Protein AF-0000000078812000 (afdb_homodimer)

Radius of gyration: 37.98 Å; Cα contacts (8 Å, |Δi|>4): 584; chains: 2; bounding box: 72×113×164 Å

pLDDT: mean 80.3, std 28.1, range [18.78, 98.31]

Foldseek 3Di:
DAQEKEKDWDFPDNVDPPGDIDIDIDGDPVPDDDDDLLNVLVVVVVVDVDHSVNSVVVVVVVVVVCVVCQVVQHKDADPLFWIKGKDWDFDDDPDPVPDDPVRTDDIDIDTDGDPNQDADDVVVDPDDDPRHHHHDYDDPPVDPPPPVPVPPVPDPPDDDPDDDDDDDPPPDDD/DAQEKEKDWDFPDNVDPPGDIDIDIDGDPVPDDDDDLLNVLVVVVVVDVDHSVNSVVVVVVVVVVCVVCQVVQHKDADPLFWIKGKDWDFDDDPDPVPDDPVRGDDIDIDTDGDPNQDADDVVVDPDDDPRHHHHDYDDPPPDPPPPVPCPVPPPDDDDDDPDDDDDDDDDDDD

Organism: NCBI:txid997873

Nearest PDB structures (foldseek):
  5lvt-assembly2_B  TM=7.411E-01  e=4.939E-05  Lactococcus lactis subsp. lactis Il1403
  1huu-assembly1_A-2  TM=8.510E-01  e=2.256E-04  Geobacillus stearothermophilus
  4yf0-assembly1_B  TM=7.614E-01  e=3.742E-04  Escherichia coli
  4qju-assembly1_B  TM=7.290E-01  e=2.905E-04  Staphylococcus aureus subsp. aureus Mu50
  1hue-assembly1_B  TM=6.769E-01  e=5.012E-03  Geobacillus stearothermophilus

Solvent-accessible surface area (backbone atoms only — not comparable to full-atom values): 20609 Å² total; per-residue (Å²): 119,62,24,46,22,30,79,44,76,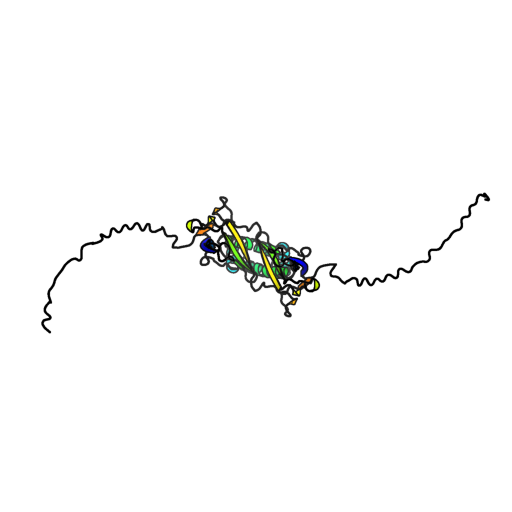42,46,75,40,81,88,41,91,84,37,59,69,22,28,32,55,43,73,39,69,94,74,50,50,77,40,38,54,67,58,52,17,49,55,45,26,75,75,48,91,50,49,39,66,57,40,46,52,43,51,53,53,47,50,53,51,50,50,54,40,41,38,45,51,20,29,41,38,40,90,65,46,25,34,38,36,66,47,67,42,42,52,72,24,84,48,68,86,70,52,46,75,74,33,44,73,42,45,40,72,45,66,47,65,28,78,76,49,56,40,38,49,36,84,79,50,91,71,89,52,92,42,42,25,46,69,38,83,56,67,82,75,77,52,75,74,72,78,71,64,73,72,71,70,78,78,77,82,72,81,81,82,69,88,85,73,86,69,93,68,70,86,88,79,134,118,61,26,48,22,30,76,46,75,44,45,73,39,81,90,41,90,83,38,59,70,22,28,32,55,44,73,40,69,96,75,51,51,77,38,39,55,67,60,51,19,48,54,45,29,75,74,48,92,52,48,38,67,56,40,47,54,44,52,54,52,46,50,53,52,51,52,54,40,41,40,45,49,21,30,42,38,40,90,63,44,25,35,38,35,70,46,67,42,42,52,71,24,84,46,69,88,71,53,46,74,74,33,43,74,43,44,40,71,43,66,46,65,28,78,75,49,56,39,39,49,37,83,78,49,93,70,90,52,92,42,42,27,46,69,39,85,58,69,86,75,68,67,73,67,73,78,70,65,72,74,71,78,76,76,83,76,77,87,73,87,73,82,78,90,78,90,83,82,94,78,92,73,136

Sequence (348 aa):
MDVLVERYQRRKYVNQEDAPMLYYIRQKAGNVRVMDVDTMAAAIESKSSLTAGDVKHTIEAFVEQLRLSLTQGDKVKIDGLGTFHITLTSDGTEVKKDCTVRSIRRVNVRFVADKALKLINSSHTSTQSDNNVVFALGGKGDGSDPDEGGSGSGSGGSGEEKPGGGGVTPDPSVMDVLVERYQRRKYVNQEDAPMLYYIRQKAGNVRVMDVDTMAAAIESKSSLTAGDVKHTIEAFVEQLRLSLTQGDKVKIDGLGTFHITLTSDGTEVKKDCTVRSIRRVNVRFVADKALKLINSSHTSTQSDNNVVFALGGKGDGSDPDEGGSGSGSGGSGEEKPGGGGVTPDPSV

Structure (mmCIF, N/CA/C/O backbone):
data_AF-0000000078812000-model_v1
#
loop_
_entity.id
_entity.type
_entity.pdbx_description
1 polymer 'Viral histone-like protein'
#
loop_
_atom_site.group_PDB
_atom_site.id
_atom_site.type_symbol
_atom_site.label_atom_id
_atom_site.label_alt_id
_atom_site.label_comp_id
_atom_site.label_asym_id
_atom_site.label_entity_id
_atom_site.label_seq_id
_atom_site.pdbx_PDB_ins_code
_atom_site.Cartn_x
_atom_site.Cartn_y
_atom_site.Cart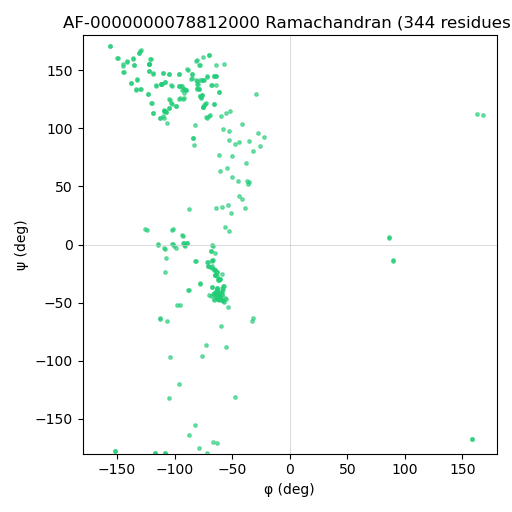n_z
_atom_site.occupancy
_atom_site.B_iso_or_equiv
_atom_site.auth_seq_id
_atom_site.auth_comp_id
_atom_site.auth_asym_id
_atom_site.auth_atom_id
_atom_site.pdbx_PDB_model_num
ATOM 1 N N . MET A 1 1 ? -19 -12.398 9.398 1 78.25 1 MET A N 1
ATOM 2 C CA . MET A 1 1 ? -18.516 -11.914 10.688 1 78.25 1 MET A CA 1
ATOM 3 C C . MET A 1 1 ? -18.297 -10.406 10.648 1 78.25 1 MET A C 1
ATOM 5 O O . MET A 1 1 ? -17.906 -9.859 9.617 1 78.25 1 MET A O 1
ATOM 9 N N . ASP A 1 2 ? -18.703 -9.719 11.781 1 92.81 2 ASP A N 1
ATOM 10 C CA . ASP A 1 2 ? -18.578 -8.273 11.844 1 92.81 2 ASP A CA 1
ATOM 11 C C . ASP A 1 2 ? -17.141 -7.867 12.227 1 92.81 2 ASP A C 1
ATOM 13 O O . ASP A 1 2 ? -16.469 -8.586 12.961 1 92.81 2 ASP A O 1
ATOM 17 N N . VAL A 1 3 ? -16.688 -6.855 11.633 1 96.19 3 VAL A N 1
ATOM 18 C CA . VAL A 1 3 ? -15.43 -6.262 12.062 1 96.19 3 VAL A CA 1
ATOM 19 C C . VAL A 1 3 ? -15.641 -5.484 13.359 1 96.19 3 VAL A C 1
ATOM 21 O O . VAL A 1 3 ? -16.422 -4.523 13.398 1 96.19 3 VAL A O 1
ATOM 24 N N . LEU A 1 4 ? -14.977 -5.898 14.391 1 95.69 4 LEU A N 1
ATOM 25 C CA . LEU A 1 4 ? -15.148 -5.266 15.688 1 95.69 4 LEU A CA 1
ATOM 26 C C . LEU A 1 4 ? -14.367 -3.957 15.766 1 95.69 4 LEU A C 1
ATOM 28 O O . LEU A 1 4 ? -13.195 -3.91 15.398 1 95.69 4 LEU A O 1
ATOM 32 N N . VAL A 1 5 ? -15.055 -2.938 16.281 1 96.56 5 VAL A N 1
ATOM 33 C CA . VAL A 1 5 ? -14.422 -1.627 16.422 1 96.56 5 VAL A CA 1
ATOM 34 C C . VAL A 1 5 ? -14.648 -1.089 17.828 1 96.56 5 VAL A C 1
ATOM 36 O O . VAL A 1 5 ? -15.438 -1.641 18.594 1 96.56 5 VAL A O 1
ATOM 39 N N . GLU A 1 6 ? -13.883 -0.094 18.172 1 95.44 6 GLU A N 1
ATOM 40 C CA . GLU A 1 6 ? -13.992 0.532 19.484 1 95.44 6 GLU A CA 1
ATOM 41 C C . GLU A 1 6 ? -13.82 2.045 19.391 1 95.44 6 GLU A C 1
ATOM 43 O O . GLU A 1 6 ? -13.273 2.555 18.406 1 95.44 6 GLU A O 1
ATOM 48 N N . ARG A 1 7 ? -14.375 2.68 20.453 1 95.88 7 ARG A N 1
ATOM 49 C CA . ARG A 1 7 ? -14.227 4.129 20.531 1 95.88 7 ARG A CA 1
ATOM 50 C C . ARG A 1 7 ? -12.914 4.512 21.203 1 95.88 7 ARG A C 1
ATOM 52 O O . ARG A 1 7 ? -12.438 3.799 22.094 1 95.88 7 ARG A O 1
ATOM 59 N N . TYR A 1 8 ? -12.328 5.539 20.719 1 94.06 8 TYR A N 1
ATOM 60 C CA . TYR A 1 8 ? -11.172 6.121 21.391 1 94.06 8 TYR A CA 1
ATOM 61 C C . TYR A 1 8 ? -11.164 7.641 21.25 1 94.06 8 TYR A C 1
ATOM 63 O O . TYR A 1 8 ? -11.859 8.195 20.391 1 94.06 8 TYR A O 1
ATOM 71 N N . GLN A 1 9 ? -10.516 8.258 22.234 1 94.31 9 GLN A N 1
ATOM 72 C CA . GLN A 1 9 ? -10.484 9.711 22.234 1 94.31 9 GLN A CA 1
ATOM 73 C C . GLN A 1 9 ? -9.133 10.234 21.734 1 94.31 9 GLN A C 1
ATOM 75 O O . GLN A 1 9 ? -8.086 9.672 22.062 1 94.31 9 GLN A O 1
ATOM 80 N N . ARG A 1 10 ? -9.203 11.273 20.859 1 93.94 10 ARG A N 1
ATOM 81 C CA . ARG A 1 10 ? -7.996 11.984 20.453 1 93.94 10 ARG A CA 1
ATOM 82 C C . ARG A 1 10 ? -8.305 13.445 20.141 1 93.94 10 ARG A C 1
ATOM 84 O O . ARG A 1 10 ? -9.469 13.828 20.016 1 93.94 10 ARG A O 1
ATOM 91 N N . ARG A 1 11 ? -7.258 14.234 20.156 1 94.19 11 ARG A N 1
ATOM 92 C CA . ARG A 1 11 ? -7.438 15.641 19.828 1 94.19 11 ARG A CA 1
ATOM 93 C C . ARG A 1 11 ? -7.852 15.805 18.359 1 94.19 11 ARG A C 1
ATOM 95 O O . ARG A 1 11 ? -7.363 15.078 17.484 1 94.19 11 ARG A O 1
ATOM 102 N N . LYS A 1 12 ? -8.656 16.75 18.141 1 92 12 LYS A N 1
ATOM 103 C CA . LYS A 1 12 ? -9.078 17.047 16.781 1 92 12 LYS A CA 1
ATOM 104 C C . LYS A 1 12 ? -7.883 17.344 15.883 1 92 12 LYS A C 1
ATOM 106 O O . LYS A 1 12 ? -7.797 16.844 14.758 1 92 12 LYS A O 1
ATOM 111 N N . TYR A 1 13 ? -7.055 18.234 16.406 1 87.12 13 TYR A N 1
ATOM 112 C CA . TYR A 1 13 ? -5.773 18.531 15.781 1 87.12 13 TYR A CA 1
ATOM 113 C C . TYR A 1 13 ? -4.613 18.062 16.641 1 87.12 13 TYR A C 1
ATOM 115 O O . TYR A 1 13 ? -4.32 18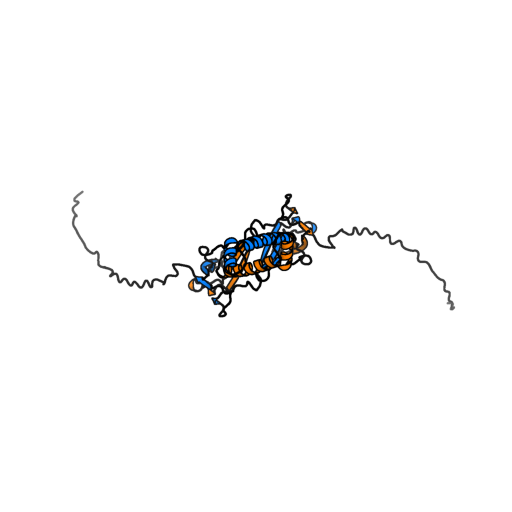.656 17.688 1 87.12 13 TYR A O 1
ATOM 123 N N . VAL A 1 14 ? -3.992 17.031 16.141 1 84.5 14 VAL A N 1
ATOM 124 C CA . VAL A 1 14 ? -3.016 16.312 16.953 1 84.5 14 VAL A CA 1
ATOM 125 C C . VAL A 1 14 ? -1.854 17.234 17.312 1 84.5 14 VAL A C 1
ATOM 127 O O . VAL A 1 14 ? -1.296 17.141 18.406 1 84.5 14 VAL A O 1
ATOM 130 N N . ASN A 1 15 ? -1.61 18.141 16.453 1 84.75 15 ASN A N 1
ATOM 131 C CA . ASN A 1 15 ? -0.457 19.016 16.672 1 84.75 15 ASN A CA 1
ATOM 132 C C . ASN A 1 15 ? -0.841 20.266 17.453 1 84.75 15 ASN A C 1
ATOM 134 O O . ASN A 1 15 ? -0.001 21.141 17.688 1 84.75 15 ASN A O 1
ATOM 138 N N . GLN A 1 16 ? -2.102 20.516 17.859 1 85.12 16 GLN A N 1
ATOM 139 C CA . GLN A 1 16 ? -2.586 21.656 18.641 1 85.12 16 GLN A CA 1
ATOM 140 C C . GLN A 1 16 ? -2.986 21.219 20.047 1 85.12 16 GLN A C 1
ATOM 142 O O . GLN A 1 16 ? -4.02 20.578 20.234 1 85.12 16 GLN A O 1
ATOM 147 N N . GLU A 1 17 ? -2.221 21.625 21.062 1 88 17 GLU A N 1
ATOM 148 C CA . GLU A 1 17 ? -2.418 21.172 22.438 1 88 17 GLU A CA 1
ATOM 149 C C . GLU A 1 17 ? -3.766 21.641 22.984 1 88 17 GLU A C 1
ATOM 151 O O . GLU A 1 17 ? -4.348 20.984 23.859 1 88 17 GLU A O 1
ATOM 156 N N . ASP A 1 18 ? -4.254 22.703 22.469 1 91.19 18 ASP A N 1
ATOM 157 C CA . ASP A 1 18 ? -5.496 23.266 22.984 1 91.19 18 ASP A CA 1
ATOM 158 C C . ASP A 1 18 ? -6.703 22.75 22.203 1 91.19 18 ASP A C 1
ATOM 160 O O . ASP A 1 18 ? -7.844 23.125 22.484 1 91.19 18 ASP A O 1
ATOM 164 N N . ALA A 1 19 ? -6.461 21.828 21.375 1 90.38 19 ALA A N 1
ATOM 165 C CA . ALA A 1 19 ? -7.559 21.297 20.578 1 90.38 19 ALA A CA 1
ATOM 166 C C . ALA A 1 19 ? -8.453 20.391 21.422 1 90.38 19 ALA A C 1
ATOM 168 O O . ALA A 1 19 ? -7.98 19.719 22.344 1 90.38 19 ALA A O 1
ATOM 169 N N . PRO A 1 20 ? -9.727 20.516 21.141 1 93 20 PRO A N 1
ATOM 170 C CA . PRO A 1 20 ? -10.656 19.688 21.906 1 93 20 PRO A CA 1
ATOM 171 C C . PRO A 1 20 ? -10.453 18.188 21.641 1 93 20 PRO A C 1
ATOM 173 O O . PRO A 1 20 ? -10.047 17.797 20.547 1 93 20 PRO A O 1
ATOM 176 N N . MET A 1 21 ? -10.664 17.359 22.75 1 95 21 MET A N 1
ATOM 177 C CA . MET A 1 21 ? -10.672 15.906 22.594 1 95 21 MET A CA 1
ATOM 178 C C . MET A 1 21 ? -11.992 15.422 22.016 1 95 21 MET A C 1
ATOM 180 O O . MET A 1 21 ? -13.062 15.828 22.469 1 95 21 MET A O 1
ATOM 184 N N . LEU A 1 22 ? -11.898 14.625 20.922 1 96.56 22 LEU A N 1
ATOM 185 C CA . LEU A 1 22 ? -13.086 14.062 20.281 1 96.56 22 LEU A CA 1
ATOM 186 C C . LEU A 1 22 ? -13.039 12.539 20.281 1 96.56 22 LEU A C 1
ATOM 188 O O . LEU A 1 22 ? -11.977 11.953 20.516 1 96.56 22 LEU A O 1
ATOM 192 N N . TYR A 1 23 ? -14.281 11.969 20.109 1 96.06 23 TYR A N 1
ATOM 193 C CA . TYR A 1 23 ? -14.383 10.516 20.016 1 96.06 23 TYR A CA 1
ATOM 194 C C . TYR A 1 23 ? -14.273 10.047 18.578 1 96.06 23 TYR A C 1
ATOM 196 O O . TYR A 1 23 ? -14.914 10.617 17.688 1 96.06 23 TYR A O 1
ATOM 204 N N . TYR A 1 24 ? -13.453 9.039 18.344 1 96.44 24 TYR A N 1
ATOM 205 C CA . TYR A 1 24 ? -13.25 8.406 17.047 1 96.44 24 TYR A CA 1
ATOM 206 C C . TYR A 1 24 ? -13.383 6.891 17.156 1 96.44 24 TYR A C 1
ATOM 208 O O . TYR A 1 24 ? -13.547 6.348 18.25 1 96.44 24 TYR A O 1
ATOM 216 N N . ILE A 1 25 ? -13.469 6.336 15.938 1 96.06 25 ILE A N 1
ATOM 217 C CA . ILE A 1 25 ? -13.594 4.883 15.898 1 96.06 25 ILE A CA 1
ATOM 218 C C . ILE A 1 25 ? -12.328 4.27 15.305 1 96.06 25 ILE A C 1
ATOM 220 O O . ILE A 1 25 ? -11.789 4.777 14.32 1 96.06 25 ILE A O 1
ATOM 224 N N . ARG A 1 26 ? -11.859 3.201 15.883 1 95.12 26 ARG A N 1
ATOM 225 C CA . ARG A 1 26 ? -10.781 2.396 15.32 1 95.12 26 ARG A CA 1
ATOM 226 C C . ARG A 1 26 ? -11.094 0.908 15.422 1 95.12 26 ARG A C 1
ATOM 228 O O . ARG A 1 26 ? -11.984 0.509 16.172 1 95.12 26 ARG A O 1
ATOM 235 N N . GLN A 1 27 ? -10.398 0.137 14.602 1 95.31 27 GLN A N 1
ATOM 236 C CA . GLN A 1 27 ? -10.578 -1.309 14.703 1 95.31 27 GLN A CA 1
ATOM 237 C C . GLN A 1 27 ? -10.008 -1.841 16.016 1 95.31 27 GLN A C 1
ATOM 239 O O . GLN A 1 27 ? -8.93 -1.431 16.453 1 95.31 27 GLN A O 1
ATOM 244 N N . LYS A 1 28 ? -10.727 -2.707 16.609 1 92.88 28 LYS A N 1
ATOM 245 C CA . LYS A 1 28 ? -10.242 -3.318 17.844 1 92.88 28 LYS A CA 1
ATOM 246 C C . LYS A 1 28 ? -9.117 -4.312 17.547 1 92.88 28 LYS A C 1
ATOM 248 O O . LYS A 1 28 ? -9.305 -5.273 16.812 1 92.88 28 LYS A O 1
ATOM 253 N N . ALA A 1 29 ? -7.949 -4.133 18.109 1 84.5 29 ALA A N 1
ATOM 254 C CA . ALA A 1 29 ? -6.734 -4.883 17.797 1 84.5 29 ALA A CA 1
ATOM 255 C C . ALA A 1 29 ? -6.867 -6.344 18.219 1 84.5 29 ALA A C 1
ATOM 257 O O . ALA A 1 29 ? -6.465 -7.246 17.484 1 84.5 29 ALA A O 1
ATOM 258 N N . GLY A 1 30 ? -7.398 -6.664 19.328 1 82.56 30 GLY A N 1
ATOM 259 C CA . GLY A 1 30 ? -7.434 -8.016 19.875 1 82.56 30 GLY A CA 1
ATOM 260 C C . GLY A 1 30 ? -8.297 -8.961 19.062 1 82.56 30 GLY A C 1
ATOM 261 O O . GLY A 1 30 ? -8.281 -10.172 19.281 1 82.56 30 GLY A O 1
ATOM 262 N N . ASN A 1 31 ? -8.953 -8.484 17.969 1 81.31 31 ASN A N 1
ATOM 263 C CA . ASN A 1 31 ? -9.883 -9.32 17.219 1 81.31 31 ASN A CA 1
ATOM 264 C C . ASN A 1 31 ? -9.5 -9.398 15.742 1 81.31 31 ASN A C 1
ATOM 266 O O . ASN A 1 31 ? -10.273 -9.891 14.922 1 81.31 31 ASN A O 1
ATOM 270 N N . VAL A 1 32 ? -8.32 -8.953 15.453 1 90.94 32 VAL A N 1
ATOM 271 C CA . VAL A 1 32 ? -7.871 -8.961 14.062 1 90.94 32 VAL A CA 1
ATOM 272 C C . VAL A 1 32 ? -6.992 -10.18 13.812 1 90.94 32 VAL A C 1
ATOM 274 O O . VAL A 1 32 ? -5.977 -10.375 14.484 1 90.94 32 VAL A O 1
ATOM 277 N N . ARG A 1 33 ? -7.418 -11.062 12.891 1 93 33 ARG A N 1
ATOM 278 C CA . ARG A 1 33 ? -6.609 -12.219 12.5 1 93 33 ARG A CA 1
ATOM 279 C C . ARG A 1 33 ? -5.609 -11.844 11.414 1 93 33 ARG A C 1
ATOM 281 O O . ARG A 1 33 ? -5.871 -10.961 10.602 1 93 33 ARG A O 1
ATOM 288 N N . VAL A 1 34 ? -4.496 -12.5 11.508 1 95.25 34 VAL A N 1
ATOM 289 C CA . VAL A 1 34 ? -3.479 -12.32 10.477 1 95.25 34 VAL A CA 1
ATOM 290 C C . VAL A 1 34 ? -3.408 -13.57 9.602 1 95.25 34 VAL A C 1
ATOM 292 O O . VAL A 1 34 ? -3.027 -14.648 10.07 1 95.25 34 VAL A O 1
ATOM 295 N N . MET A 1 35 ? -3.779 -13.414 8.375 1 96.5 35 MET A N 1
ATOM 296 C CA . MET A 1 35 ? -3.734 -14.516 7.414 1 96.5 35 MET A CA 1
ATOM 297 C C . MET A 1 35 ? -2.406 -14.523 6.664 1 96.5 35 MET A C 1
ATOM 299 O O . MET A 1 35 ? -1.899 -13.469 6.273 1 96.5 35 MET A O 1
ATOM 303 N N . ASP A 1 36 ? -1.84 -15.758 6.586 1 97.5 36 ASP A N 1
ATOM 304 C CA . ASP A 1 36 ? -0.608 -15.891 5.812 1 97.5 36 ASP A CA 1
ATOM 305 C C . ASP A 1 36 ? -0.857 -16.641 4.508 1 97.5 36 ASP A C 1
ATOM 307 O O . ASP A 1 36 ? -1.991 -17.031 4.211 1 97.5 36 ASP A O 1
ATOM 311 N N . VAL A 1 37 ? 0.181 -16.812 3.764 1 96.44 37 VAL A N 1
ATOM 312 C CA . VAL A 1 37 ? 0.06 -17.406 2.434 1 96.44 37 VAL A CA 1
ATOM 313 C C . VAL A 1 37 ? -0.458 -18.828 2.545 1 96.44 37 VAL A C 1
ATOM 315 O O . VAL A 1 37 ? -1.255 -19.281 1.715 1 96.44 37 VAL A O 1
ATOM 318 N N . ASP A 1 38 ? -0.003 -19.516 3.57 1 96.75 38 ASP A N 1
ATOM 319 C CA . ASP A 1 38 ? -0.452 -20.891 3.748 1 96.75 38 ASP A CA 1
ATOM 320 C C . ASP A 1 38 ? -1.961 -20.953 3.973 1 96.75 38 ASP A C 1
ATOM 322 O O . ASP A 1 38 ? -2.65 -21.766 3.365 1 96.75 38 ASP A O 1
ATOM 326 N N . THR A 1 39 ? -2.422 -20.078 4.867 1 96.25 39 THR A N 1
ATOM 327 C CA . THR A 1 39 ? -3.85 -20.016 5.156 1 96.25 39 THR A CA 1
ATOM 328 C C . THR A 1 39 ? -4.637 -19.625 3.91 1 96.25 39 THR A C 1
ATOM 330 O O . THR A 1 39 ? -5.668 -20.219 3.604 1 96.25 39 THR A O 1
ATOM 333 N N . MET A 1 40 ? -4.145 -18.672 3.195 1 96.44 40 MET A N 1
ATOM 334 C CA . MET A 1 40 ? -4.797 -18.203 1.977 1 96.44 40 MET A CA 1
ATOM 335 C C . MET A 1 40 ? -4.816 -19.297 0.913 1 96.44 40 MET A C 1
ATOM 337 O O . MET A 1 40 ? -5.832 -19.5 0.246 1 96.44 40 MET A O 1
ATOM 341 N N . ALA A 1 41 ? -3.662 -19.984 0.842 1 97.31 41 ALA A N 1
ATOM 342 C CA . ALA A 1 41 ? -3.543 -21.047 -0.156 1 97.31 41 ALA A CA 1
ATOM 343 C C . ALA A 1 41 ? -4.531 -22.172 0.121 1 97.31 41 ALA A C 1
ATOM 345 O O . ALA A 1 41 ? -5.141 -22.719 -0.804 1 97.31 41 ALA A O 1
ATOM 346 N N . ALA A 1 42 ? -4.68 -22.516 1.366 1 97 42 ALA A N 1
ATOM 347 C CA . ALA A 1 42 ? -5.637 -23.547 1.753 1 97 42 ALA A CA 1
ATOM 348 C C . ALA A 1 42 ? -7.062 -23.125 1.398 1 97 42 ALA A C 1
ATOM 350 O O . ALA A 1 42 ? -7.848 -23.938 0.906 1 97 42 ALA A O 1
ATOM 351 N N . ALA A 1 43 ? -7.406 -21.875 1.629 1 95.75 43 ALA A N 1
ATOM 352 C CA . ALA A 1 43 ? -8.727 -21.359 1.297 1 95.75 43 ALA A CA 1
ATOM 353 C C . ALA A 1 43 ? -8.969 -21.406 -0.209 1 95.75 43 ALA A C 1
ATOM 355 O O . ALA A 1 43 ? -10.055 -21.781 -0.66 1 95.75 43 ALA A O 1
ATOM 356 N N . ILE A 1 44 ? -7.977 -21.094 -0.975 1 95.25 44 ILE A N 1
ATOM 357 C CA . ILE A 1 44 ? -8.086 -21.078 -2.43 1 95.25 44 ILE A CA 1
ATOM 358 C C . ILE A 1 44 ? -8.266 -22.484 -2.961 1 95.25 44 ILE A C 1
ATOM 360 O O . ILE A 1 44 ? -9.078 -22.734 -3.854 1 95.25 44 ILE A O 1
ATOM 364 N N . GLU A 1 45 ? -7.453 -23.391 -2.404 1 95.44 45 GLU A N 1
ATOM 365 C CA . GLU A 1 45 ? -7.551 -24.781 -2.812 1 95.44 45 GLU A CA 1
ATOM 366 C C . GLU A 1 45 ? -8.961 -25.328 -2.605 1 95.44 45 GLU A C 1
ATOM 368 O O . GLU A 1 45 ? -9.461 -26.094 -3.43 1 95.44 45 GLU A O 1
ATOM 373 N N . SER A 1 46 ? -9.602 -24.891 -1.549 1 94.81 46 SER A N 1
ATOM 374 C CA . SER A 1 46 ? -10.945 -25.359 -1.211 1 94.81 46 SER A CA 1
ATOM 375 C C . SER A 1 46 ? -11.984 -24.812 -2.182 1 94.81 46 SER A C 1
ATOM 377 O O . SER A 1 46 ? -13.078 -25.375 -2.309 1 94.81 46 SER A O 1
ATOM 379 N N . LYS A 1 47 ? -11.633 -23.734 -2.922 1 91.94 47 LYS A N 1
ATOM 380 C CA . LYS A 1 47 ? -12.609 -23.062 -3.77 1 91.94 47 LYS A CA 1
ATOM 381 C C . LYS A 1 47 ? -12.25 -23.203 -5.246 1 91.94 47 LYS A C 1
ATOM 383 O O . LYS A 1 47 ? -12.938 -22.672 -6.113 1 91.94 47 LYS A O 1
ATOM 388 N N . SER A 1 48 ? -11.148 -23.906 -5.527 1 90.75 48 SER A N 1
ATOM 389 C CA . SER A 1 48 ? -10.703 -23.984 -6.914 1 90.75 48 SER A CA 1
ATOM 390 C C . SER A 1 48 ? -9.945 -25.297 -7.172 1 90.75 48 SER A C 1
ATOM 392 O O . SER A 1 48 ? -9.828 -26.141 -6.281 1 90.75 48 SER A O 1
ATOM 394 N N . SER A 1 49 ? -9.453 -25.453 -8.414 1 92.38 49 SER A N 1
ATOM 395 C CA . SER A 1 49 ? -8.695 -26.641 -8.789 1 92.38 49 SER A CA 1
ATOM 396 C C . SER A 1 49 ? -7.207 -26.469 -8.523 1 92.38 49 SER A C 1
ATOM 398 O O . SER A 1 49 ? -6.418 -27.391 -8.703 1 92.38 49 SER A O 1
ATOM 400 N N . LEU A 1 50 ? -6.879 -25.344 -8 1 93.56 50 LEU A N 1
ATOM 401 C CA . LEU A 1 50 ? -5.48 -25.078 -7.699 1 93.56 50 LEU A CA 1
ATOM 402 C C . LEU A 1 50 ? -5.066 -25.734 -6.387 1 93.56 50 LEU A C 1
ATOM 404 O O . LEU A 1 50 ? -5.824 -25.719 -5.414 1 93.56 50 LEU A O 1
ATOM 408 N N . THR A 1 51 ? -3.891 -26.391 -6.383 1 94.88 51 THR A N 1
ATOM 409 C CA . THR A 1 51 ? -3.389 -26.953 -5.133 1 94.88 51 THR A CA 1
ATOM 410 C C . THR A 1 51 ? -2.75 -25.859 -4.273 1 94.88 51 THR A C 1
ATOM 412 O O . THR A 1 51 ? -2.252 -24.859 -4.797 1 94.88 51 THR A O 1
ATOM 415 N N . ALA A 1 52 ? -2.736 -26.078 -2.961 1 96.31 52 ALA A N 1
ATOM 416 C CA . ALA A 1 52 ? -2.102 -25.141 -2.039 1 96.31 52 ALA A CA 1
ATOM 417 C C . ALA A 1 52 ? -0.628 -24.938 -2.381 1 96.31 52 ALA A C 1
ATOM 419 O O . ALA A 1 52 ? -0.103 -23.828 -2.279 1 96.31 52 ALA A O 1
ATOM 420 N N . GLY A 1 53 ? 0.003 -26 -2.779 1 94.88 53 GLY A N 1
ATOM 421 C CA . GLY A 1 53 ? 1.399 -25.938 -3.18 1 94.88 53 GLY A CA 1
ATOM 422 C C . GLY A 1 53 ? 1.631 -25.047 -4.391 1 94.88 53 GLY A C 1
ATOM 423 O O . GLY A 1 53 ? 2.564 -24.234 -4.406 1 94.88 53 GLY A O 1
ATOM 424 N N . ASP A 1 54 ? 0.783 -25.172 -5.383 1 93.38 54 ASP A N 1
ATOM 425 C CA . ASP A 1 54 ? 0.891 -24.359 -6.586 1 93.38 54 ASP A CA 1
ATOM 426 C C . ASP A 1 54 ? 0.676 -22.875 -6.262 1 93.38 54 ASP A C 1
ATOM 428 O O . ASP A 1 54 ? 1.393 -22.016 -6.773 1 93.38 54 ASP A O 1
ATOM 432 N N . VAL A 1 55 ? -0.302 -22.609 -5.414 1 96.25 55 VAL A N 1
ATOM 433 C CA . VAL A 1 55 ? -0.624 -21.234 -5.031 1 96.25 55 VAL A CA 1
ATOM 434 C C . VAL A 1 55 ? 0.571 -20.609 -4.324 1 96.25 55 VAL A C 1
ATOM 436 O O . VAL A 1 55 ? 1.009 -19.516 -4.691 1 96.25 55 VAL A O 1
ATOM 439 N N . LYS A 1 56 ? 1.129 -21.297 -3.412 1 96.19 56 LYS A N 1
ATOM 440 C CA . LYS A 1 56 ? 2.268 -20.781 -2.65 1 96.19 56 LYS A CA 1
ATOM 441 C C . LYS A 1 56 ? 3.459 -20.516 -3.561 1 96.19 56 LYS A C 1
ATOM 443 O O . LYS A 1 56 ? 4.066 -19.438 -3.488 1 96.19 56 LYS A O 1
ATOM 448 N N . HIS A 1 57 ? 3.709 -21.422 -4.395 1 95.31 57 HIS A N 1
ATOM 449 C CA . HIS A 1 57 ? 4.848 -21.297 -5.297 1 95.31 57 HIS A CA 1
ATOM 450 C C . HIS A 1 57 ? 4.652 -20.109 -6.25 1 95.31 57 HIS A C 1
ATOM 452 O O . HIS A 1 57 ? 5.594 -19.359 -6.512 1 95.31 57 HIS A O 1
ATOM 458 N N . THR A 1 58 ? 3.473 -20 -6.766 1 96.56 58 THR A N 1
ATOM 459 C CA . THR A 1 58 ? 3.164 -18.922 -7.691 1 96.56 58 THR A CA 1
ATOM 460 C C . THR A 1 58 ? 3.301 -17.562 -7 1 96.56 58 THR A C 1
ATOM 462 O O . THR A 1 58 ? 3.869 -16.625 -7.566 1 96.56 58 THR A O 1
ATOM 465 N N . ILE A 1 59 ? 2.805 -17.438 -5.785 1 96.25 59 ILE A N 1
ATOM 466 C CA . ILE A 1 59 ? 2.865 -16.188 -5.043 1 96.25 59 ILE A CA 1
ATOM 467 C C . ILE A 1 59 ? 4.32 -15.82 -4.773 1 96.25 59 ILE A C 1
ATOM 469 O O . ILE A 1 59 ? 4.719 -14.664 -4.953 1 96.25 59 ILE A O 1
ATOM 473 N N . GLU A 1 60 ? 5.074 -16.781 -4.414 1 95.19 60 GLU A N 1
ATOM 474 C CA . GLU A 1 60 ? 6.492 -16.531 -4.16 1 95.19 60 GLU A CA 1
ATOM 475 C C . GLU A 1 60 ? 7.199 -16.047 -5.422 1 95.19 60 GLU A C 1
ATOM 477 O O . GLU A 1 60 ? 7.984 -15.102 -5.367 1 95.19 60 GLU A O 1
ATOM 482 N N . ALA A 1 61 ? 6.949 -16.703 -6.543 1 96.38 61 ALA A N 1
ATOM 483 C CA . ALA A 1 61 ? 7.531 -16.281 -7.816 1 96.38 61 ALA A CA 1
ATOM 484 C C . ALA A 1 61 ? 7.086 -14.875 -8.195 1 96.38 61 ALA A C 1
ATOM 486 O O . ALA A 1 61 ? 7.883 -14.078 -8.703 1 96.38 61 ALA A O 1
ATOM 487 N N . PHE A 1 62 ? 5.852 -14.656 -7.961 1 96.62 62 PHE A N 1
ATOM 488 C CA . PHE A 1 62 ? 5.297 -13.344 -8.273 1 96.62 62 PHE A CA 1
ATOM 489 C C . PHE A 1 62 ? 5.973 -12.258 -7.453 1 96.62 62 PHE A C 1
ATOM 491 O O . PHE A 1 62 ? 6.312 -11.195 -7.977 1 96.62 62 PHE A O 1
ATOM 498 N N . VAL A 1 63 ? 6.164 -12.477 -6.137 1 96.12 63 VAL A N 1
ATOM 499 C CA . VAL A 1 63 ? 6.797 -11.516 -5.246 1 96.12 63 VAL A CA 1
ATOM 500 C C . VAL A 1 63 ? 8.211 -11.203 -5.742 1 96.12 63 VAL A C 1
ATOM 502 O O . VAL A 1 63 ? 8.625 -10.039 -5.762 1 96.12 63 VAL A O 1
ATOM 505 N N . GLU A 1 64 ? 8.898 -12.164 -6.184 1 95.56 64 GLU A N 1
ATOM 506 C CA . GLU A 1 64 ? 10.25 -11.969 -6.699 1 95.56 64 GLU A CA 1
ATOM 507 C C . GLU A 1 64 ? 10.242 -11.117 -7.969 1 95.56 64 GLU A C 1
ATOM 509 O O . GLU A 1 64 ? 11.062 -10.203 -8.117 1 95.56 64 GLU A O 1
ATOM 514 N N . GLN A 1 65 ? 9.367 -11.453 -8.859 1 96.5 65 GLN A N 1
ATOM 515 C CA . GLN A 1 65 ? 9.273 -10.695 -10.102 1 96.5 65 GLN A CA 1
ATOM 516 C C . GLN A 1 65 ? 8.844 -9.25 -9.828 1 96.5 65 GLN A C 1
ATOM 518 O O . GLN A 1 65 ? 9.305 -8.328 -10.5 1 96.5 65 GLN A O 1
ATOM 523 N N . LEU A 1 66 ? 7.91 -9.07 -8.898 1 96.94 66 LEU A N 1
ATOM 524 C CA . LEU A 1 66 ? 7.469 -7.738 -8.5 1 96.94 66 LEU A CA 1
ATOM 525 C C . LEU A 1 66 ? 8.641 -6.91 -7.98 1 96.94 66 LEU A C 1
ATOM 527 O O . LEU A 1 66 ? 8.82 -5.758 -8.391 1 96.94 66 LEU A O 1
ATOM 531 N N . ARG A 1 67 ? 9.398 -7.5 -7.125 1 95.69 67 ARG A N 1
ATOM 532 C CA . ARG A 1 67 ? 10.578 -6.832 -6.586 1 95.69 67 ARG A CA 1
ATOM 533 C C . ARG A 1 67 ? 11.508 -6.379 -7.703 1 95.69 67 ARG A C 1
ATOM 535 O O . ARG A 1 67 ? 11.984 -5.238 -7.699 1 95.69 67 ARG A O 1
ATOM 542 N N . LEU A 1 68 ? 11.758 -7.254 -8.648 1 94.88 68 LEU A N 1
ATOM 543 C CA . LEU A 1 68 ? 12.641 -6.945 -9.766 1 94.88 68 LEU A CA 1
ATOM 544 C C . LEU A 1 68 ? 12.109 -5.766 -10.57 1 94.88 68 LEU A C 1
ATOM 546 O O . LEU A 1 68 ? 12.867 -4.859 -10.922 1 94.88 68 LEU A O 1
ATOM 550 N N . SER A 1 69 ? 10.836 -5.82 -10.828 1 96 69 SER A N 1
ATOM 551 C CA . SER A 1 69 ? 10.219 -4.738 -11.594 1 96 69 SER A CA 1
ATOM 552 C C . SER A 1 69 ? 10.344 -3.408 -10.859 1 96 69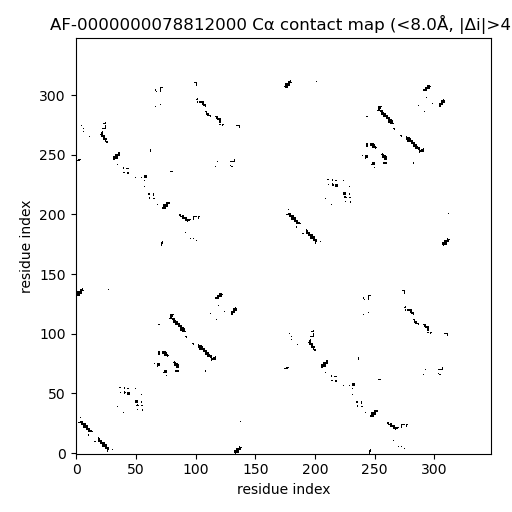 SER A C 1
ATOM 554 O O . SER A 1 69 ? 10.672 -2.387 -11.469 1 96 69 SER A O 1
ATOM 556 N N . LEU A 1 70 ? 10.133 -3.383 -9.57 1 96.5 70 LEU A N 1
ATOM 557 C CA . LEU A 1 70 ? 10.18 -2.166 -8.766 1 96.5 70 LEU A CA 1
ATOM 558 C C . LEU A 1 70 ? 11.602 -1.617 -8.703 1 96.5 70 LEU A C 1
ATOM 560 O O . LEU A 1 70 ? 11.805 -0.4 -8.719 1 96.5 70 LEU A O 1
ATOM 564 N N . THR A 1 71 ? 12.609 -2.504 -8.648 1 95.56 71 THR A N 1
ATOM 565 C CA . THR A 1 71 ? 14 -2.078 -8.594 1 95.56 71 THR A CA 1
ATOM 566 C C . THR A 1 71 ? 14.398 -1.367 -9.883 1 95.56 71 THR A C 1
ATOM 568 O O . THR A 1 71 ? 15.344 -0.571 -9.891 1 95.56 71 THR A O 1
ATOM 571 N N . GLN A 1 72 ? 13.641 -1.661 -10.914 1 94.88 72 GLN A N 1
ATOM 572 C CA . GLN A 1 72 ? 13.906 -1.034 -12.211 1 94.88 72 GLN A CA 1
ATOM 573 C C . GLN A 1 72 ? 13.086 0.241 -12.383 1 94.88 72 GLN A C 1
ATOM 575 O O . GLN A 1 72 ? 13.117 0.868 -13.438 1 94.88 72 GLN A O 1
ATOM 580 N N . GLY A 1 73 ? 12.312 0.586 -11.359 1 95.69 73 GLY A N 1
ATOM 581 C CA . GLY A 1 73 ? 11.539 1.816 -11.398 1 95.69 73 GLY A CA 1
ATOM 582 C C . GLY A 1 73 ? 10.188 1.653 -12.07 1 95.69 73 GLY A C 1
ATOM 583 O O . GLY A 1 73 ? 9.477 2.635 -12.289 1 95.69 73 GLY A O 1
ATOM 584 N N . ASP A 1 74 ? 9.844 0.393 -12.43 1 96.62 74 ASP A N 1
ATOM 585 C CA . ASP A 1 74 ? 8.57 0.128 -13.094 1 96.62 74 ASP A CA 1
ATOM 586 C C . ASP A 1 74 ? 7.43 0.056 -12.078 1 96.62 74 ASP A C 1
ATOM 588 O O . ASP A 1 74 ? 7.668 -0.135 -10.883 1 96.62 74 ASP A O 1
ATOM 592 N N . LYS A 1 75 ? 6.234 0.264 -12.594 1 97.75 75 LYS A N 1
ATOM 593 C CA . LYS A 1 75 ? 5.016 0.023 -11.828 1 97.75 75 LYS A CA 1
ATOM 594 C C . LYS A 1 75 ? 4.441 -1.359 -12.125 1 97.75 75 LYS A C 1
ATOM 596 O O . LYS A 1 75 ? 4.59 -1.87 -13.234 1 97.75 75 LYS A O 1
ATOM 601 N N . VAL A 1 76 ? 3.855 -1.938 -11.125 1 98 76 VAL A N 1
ATOM 602 C CA . VAL A 1 76 ? 3.197 -3.227 -11.305 1 98 76 VAL A CA 1
ATOM 603 C C . VAL A 1 76 ? 1.709 -3.1 -10.984 1 98 76 VAL A C 1
ATOM 605 O O . VAL A 1 76 ? 1.334 -2.854 -9.836 1 98 76 VAL A O 1
ATOM 608 N N . LYS A 1 77 ? 0.953 -3.262 -12.008 1 98.06 77 LYS A N 1
ATOM 609 C CA . LYS A 1 77 ? -0.497 -3.16 -11.867 1 98.06 77 LYS A CA 1
ATOM 610 C C . LYS A 1 77 ? -1.146 -4.539 -11.852 1 98.06 77 LYS A C 1
ATOM 612 O O . LYS A 1 77 ? -0.958 -5.332 -12.773 1 98.06 77 LYS A O 1
ATOM 617 N N . ILE A 1 78 ? -1.825 -4.84 -10.828 1 97.38 78 ILE A N 1
ATOM 618 C CA . ILE A 1 78 ? -2.639 -6.047 -10.711 1 97.38 78 ILE A CA 1
ATOM 619 C C . ILE A 1 78 ? -4.117 -5.676 -10.734 1 97.38 78 ILE A C 1
ATOM 621 O O . ILE A 1 78 ? -4.629 -5.059 -9.797 1 97.38 78 ILE A O 1
ATOM 625 N N . ASP A 1 79 ? -4.781 -6.102 -11.727 1 95.62 79 ASP A N 1
ATOM 626 C CA . ASP A 1 79 ? -6.188 -5.738 -11.883 1 95.62 79 ASP A CA 1
ATOM 627 C C . ASP A 1 79 ? -7.016 -6.258 -10.703 1 95.62 79 ASP A C 1
ATOM 629 O O . ASP A 1 79 ? -6.883 -7.418 -10.312 1 95.62 79 ASP A O 1
ATOM 633 N N . GLY A 1 80 ? -7.805 -5.344 -10.18 1 95.12 80 GLY A N 1
ATOM 634 C CA . GLY A 1 80 ? -8.68 -5.707 -9.078 1 95.12 80 GLY A CA 1
ATOM 635 C C . GLY A 1 80 ? -8.031 -5.523 -7.715 1 95.12 80 GLY A C 1
ATOM 636 O O . GLY A 1 80 ? -8.711 -5.559 -6.688 1 95.12 80 GLY A O 1
ATOM 637 N N . LEU A 1 81 ? -6.793 -5.348 -7.691 1 96.94 81 LEU A N 1
ATOM 638 C CA . LEU A 1 81 ? -6.062 -5.168 -6.441 1 96.94 81 LEU A CA 1
ATOM 639 C C . LEU A 1 81 ? -5.5 -3.752 -6.34 1 96.94 81 LEU A C 1
ATOM 641 O O . LEU A 1 81 ? -5.969 -2.951 -5.527 1 96.94 81 LEU A O 1
ATOM 645 N N . GLY A 1 82 ? -4.613 -3.48 -7.266 1 98 82 GLY A N 1
ATOM 646 C CA . GLY A 1 82 ? -3.998 -2.166 -7.18 1 98 82 GLY A CA 1
ATOM 647 C C . GLY A 1 82 ? -2.662 -2.084 -7.898 1 98 82 GLY A C 1
ATOM 648 O O . GLY A 1 82 ? -2.357 -2.92 -8.75 1 98 82 GLY A O 1
ATOM 649 N N . THR A 1 83 ? -1.975 -1.014 -7.633 1 98.25 83 THR A N 1
ATOM 650 C CA . THR A 1 83 ? -0.709 -0.726 -8.297 1 98.25 83 THR A CA 1
ATOM 651 C C . THR A 1 83 ? 0.413 -0.555 -7.281 1 98.25 83 THR A C 1
ATOM 653 O O . THR A 1 83 ? 0.264 0.182 -6.305 1 98.25 83 THR A O 1
ATOM 656 N N . PHE A 1 84 ? 1.484 -1.266 -7.527 1 98.31 84 PHE A N 1
ATOM 657 C CA . PHE A 1 84 ? 2.723 -1.089 -6.777 1 98.31 84 PHE A CA 1
ATOM 658 C C . PHE A 1 84 ? 3.678 -0.164 -7.523 1 98.31 84 PHE A C 1
ATOM 660 O O . PHE A 1 84 ? 3.812 -0.255 -8.742 1 98.31 84 PHE A O 1
ATOM 667 N N . HIS A 1 85 ? 4.285 0.721 -6.812 1 97.56 85 HIS A N 1
ATOM 668 C CA . HIS A 1 85 ? 5.285 1.608 -7.395 1 97.56 85 HIS A CA 1
ATOM 669 C C . HIS A 1 85 ? 6.246 2.129 -6.328 1 97.56 85 HIS A C 1
ATOM 671 O O . HIS A 1 85 ? 6.055 1.878 -5.137 1 97.56 85 HIS A O 1
ATOM 677 N N . ILE A 1 86 ? 7.328 2.801 -6.75 1 97.06 86 ILE A N 1
ATOM 678 C CA . ILE A 1 86 ? 8.281 3.34 -5.785 1 97.06 86 ILE A CA 1
ATOM 679 C C . ILE A 1 86 ? 8.102 4.852 -5.672 1 97.06 86 ILE A C 1
ATOM 681 O O . ILE A 1 86 ? 7.66 5.504 -6.621 1 97.06 86 ILE A O 1
ATOM 685 N N . THR A 1 87 ? 8.305 5.383 -4.57 1 96.38 87 THR A N 1
ATOM 686 C CA . THR A 1 87 ? 8.414 6.82 -4.34 1 96.38 87 THR A CA 1
ATOM 687 C C . THR A 1 87 ? 9.758 7.16 -3.703 1 96.38 87 THR A C 1
ATOM 689 O O . THR A 1 87 ? 10.391 6.305 -3.078 1 96.38 87 THR A O 1
ATOM 692 N N . LEU A 1 88 ? 10.164 8.398 -3.924 1 96.88 88 LEU A N 1
ATOM 693 C CA . LEU A 1 88 ? 11.469 8.82 -3.441 1 96.88 88 LEU A CA 1
ATOM 694 C C . LEU A 1 88 ? 11.336 9.922 -2.4 1 96.88 88 LEU A C 1
ATOM 696 O O . LEU A 1 88 ? 10.5 10.82 -2.541 1 96.88 88 LEU A O 1
ATOM 700 N N . THR A 1 89 ? 12.102 9.797 -1.392 1 96.44 89 THR A N 1
ATOM 701 C CA . THR A 1 89 ? 12.32 10.898 -0.462 1 96.44 89 THR A CA 1
ATOM 702 C C . THR A 1 89 ? 13.695 11.523 -0.667 1 96.44 89 THR A C 1
ATOM 704 O O . THR A 1 89 ? 14.719 10.852 -0.504 1 96.44 89 THR A O 1
ATOM 707 N N . SER A 1 90 ? 13.703 12.711 -1.021 1 95.94 90 SER A N 1
ATOM 708 C CA . SER A 1 90 ? 14.961 13.398 -1.289 1 95.94 90 SER A CA 1
ATOM 709 C C . SER A 1 90 ? 15.156 14.586 -0.354 1 95.94 90 SER A C 1
ATOM 711 O O . SER A 1 90 ? 14.188 15.242 0.029 1 95.94 90 SER A O 1
ATOM 713 N N . ASP A 1 91 ? 16.391 14.781 -0.062 1 95.44 91 ASP A N 1
ATOM 714 C CA . ASP A 1 91 ? 16.719 15.984 0.698 1 95.44 91 ASP A CA 1
ATOM 715 C C . ASP A 1 91 ? 16.688 17.219 -0.198 1 95.44 91 ASP A C 1
ATOM 717 O O . ASP A 1 91 ? 17.125 17.156 -1.354 1 95.44 91 ASP A O 1
ATOM 721 N N . GLY A 1 92 ? 16.219 18.234 0.359 1 95.25 92 GLY A N 1
ATOM 722 C CA . GLY A 1 92 ? 16.188 19.484 -0.393 1 95.25 92 GLY A CA 1
ATOM 723 C C . GLY A 1 92 ? 17.531 20.203 -0.406 1 95.25 92 GLY A C 1
ATOM 724 O O . GLY A 1 92 ? 18.25 20.203 0.597 1 95.25 92 GLY A O 1
ATOM 725 N N . THR A 1 93 ? 17.844 20.719 -1.597 1 95.69 93 THR A N 1
ATOM 726 C CA . THR A 1 93 ? 19.062 21.484 -1.727 1 95.69 93 THR A CA 1
ATOM 727 C C . THR A 1 93 ? 18.766 22.891 -2.236 1 95.69 93 THR A C 1
ATOM 729 O O . THR A 1 93 ? 17.812 23.094 -3.008 1 95.69 93 THR A O 1
ATOM 732 N N . GLU A 1 94 ? 19.547 23.797 -1.845 1 94.69 94 GLU A N 1
ATOM 733 C CA . GLU A 1 94 ? 19.344 25.188 -2.258 1 94.69 94 GLU A CA 1
ATOM 734 C C . GLU A 1 94 ? 19.828 25.406 -3.688 1 94.69 94 GLU A C 1
ATOM 736 O O . GLU A 1 94 ? 19.25 26.203 -4.43 1 94.69 94 GLU A O 1
ATOM 741 N N . VAL A 1 95 ? 20.875 24.703 -4.062 1 94.5 95 VAL A N 1
ATOM 742 C CA . VAL A 1 95 ? 21.516 24.875 -5.363 1 94.5 95 VAL A CA 1
ATOM 743 C C . VAL A 1 95 ? 21.266 23.641 -6.23 1 94.5 95 VAL A C 1
ATOM 745 O O . VAL A 1 95 ? 21.359 22.516 -5.75 1 94.5 95 VAL A O 1
ATOM 748 N N . LYS A 1 96 ? 20.969 23.875 -7.555 1 93.88 96 LYS A N 1
ATOM 749 C CA . LYS A 1 96 ? 20.625 22.828 -8.508 1 93.88 96 LYS A CA 1
ATOM 750 C C . LYS A 1 96 ? 21.75 21.797 -8.617 1 93.88 96 LYS A C 1
ATOM 752 O O . LYS A 1 96 ? 21.484 20.578 -8.617 1 93.88 96 LYS A O 1
ATOM 757 N N . LYS A 1 97 ? 22.969 22.219 -8.68 1 92.88 97 LYS A N 1
ATOM 758 C CA . LYS A 1 97 ? 24.125 21.344 -8.914 1 92.88 97 LYS A CA 1
ATOM 759 C C . LYS A 1 97 ? 24.312 20.359 -7.762 1 92.88 97 LYS A C 1
ATOM 761 O O . LYS A 1 97 ? 24.844 19.266 -7.957 1 92.88 97 LYS A O 1
ATOM 766 N N . ASP A 1 98 ? 23.844 20.734 -6.574 1 95.25 98 ASP A N 1
ATOM 767 C CA . ASP A 1 98 ? 24 19.891 -5.395 1 95.25 98 ASP A CA 1
ATOM 768 C C . ASP A 1 98 ? 22.922 18.812 -5.34 1 95.25 98 ASP A C 1
ATOM 770 O O . ASP A 1 98 ? 23.031 17.859 -4.578 1 95.25 98 ASP A O 1
ATOM 774 N N . CYS A 1 99 ? 21.969 19.047 -6.141 1 95.62 99 CYS A N 1
ATOM 775 C CA . CYS A 1 99 ? 20.875 18.078 -6.188 1 95.62 99 CYS A CA 1
ATOM 776 C C . CYS A 1 99 ? 21.203 16.922 -7.117 1 95.62 99 CYS A C 1
ATOM 778 O O . CYS A 1 99 ? 20.953 17 -8.32 1 95.62 99 CYS A O 1
ATOM 780 N N . THR A 1 100 ? 21.766 15.891 -6.562 1 95.44 100 THR A N 1
ATOM 781 C CA . THR A 1 100 ? 22.188 14.711 -7.297 1 95.44 100 THR A CA 1
ATOM 782 C C . THR A 1 100 ? 21.406 13.477 -6.84 1 95.44 100 THR A C 1
ATOM 784 O O . THR A 1 100 ? 20.547 13.578 -5.961 1 95.44 100 THR A O 1
ATOM 787 N N . VAL A 1 101 ? 21.719 12.398 -7.426 1 96.25 101 VAL A N 1
ATOM 788 C CA . VAL A 1 101 ? 21.047 11.156 -7.07 1 96.25 101 VAL A CA 1
ATOM 789 C C . VAL A 1 101 ? 21.344 10.797 -5.617 1 96.25 101 VAL A C 1
ATOM 791 O O . VAL A 1 101 ? 20.578 10.086 -4.973 1 96.25 101 VAL A O 1
ATOM 794 N N . ARG A 1 102 ? 22.438 11.281 -5.086 1 95.75 102 ARG A N 1
ATOM 795 C CA . ARG A 1 102 ? 22.812 11.023 -3.699 1 95.75 102 ARG A CA 1
ATOM 796 C C . ARG A 1 102 ? 21.844 11.711 -2.738 1 95.75 102 ARG A C 1
ATOM 798 O O . ARG A 1 102 ? 21.781 11.359 -1.556 1 95.75 102 ARG A O 1
ATOM 805 N N . SER A 1 103 ? 21.125 12.711 -3.242 1 96.62 103 SER A N 1
ATOM 806 C CA . SER A 1 103 ? 20.156 13.43 -2.416 1 96.62 103 SER A CA 1
ATOM 807 C C . SER A 1 103 ? 18.938 12.562 -2.109 1 96.62 103 SER A C 1
ATOM 809 O O . SER A 1 103 ? 18.141 12.891 -1.229 1 96.62 103 SER A O 1
ATOM 811 N N . ILE A 1 104 ? 18.797 11.492 -2.854 1 97.12 104 ILE A N 1
ATOM 812 C CA . ILE A 1 104 ? 17.719 10.555 -2.582 1 97.12 104 ILE A CA 1
ATOM 813 C C . ILE A 1 104 ? 18.016 9.766 -1.307 1 97.12 104 ILE A C 1
ATOM 815 O O . ILE A 1 104 ? 18.844 8.859 -1.313 1 97.12 104 ILE A O 1
ATOM 819 N N . ARG A 1 105 ? 17.281 10.055 -0.312 1 96.94 105 ARG A N 1
ATOM 820 C CA . ARG A 1 105 ? 17.547 9.477 1.003 1 96.94 105 ARG A CA 1
ATOM 821 C C . ARG A 1 105 ? 16.844 8.141 1.168 1 96.94 105 ARG A C 1
ATOM 823 O O . ARG A 1 105 ? 17.375 7.223 1.801 1 96.94 105 ARG A O 1
ATOM 830 N N . ARG A 1 106 ? 15.586 8.078 0.636 1 97.06 106 ARG A N 1
ATOM 831 C CA . ARG A 1 106 ? 14.797 6.867 0.818 1 97.06 106 ARG A CA 1
ATOM 832 C C . ARG A 1 106 ? 14.07 6.488 -0.469 1 97.06 106 ARG A C 1
ATOM 834 O O . ARG A 1 106 ? 13.633 7.359 -1.221 1 97.06 106 ARG A O 1
ATOM 841 N N . VAL A 1 107 ? 14.086 5.254 -0.709 1 96.88 107 VAL A N 1
ATOM 842 C CA . VAL A 1 107 ? 13.273 4.645 -1.758 1 96.88 107 VAL A CA 1
ATOM 843 C C . VAL A 1 107 ? 12.148 3.828 -1.13 1 96.88 107 VAL A C 1
ATOM 845 O O . VAL A 1 107 ? 12.398 2.832 -0.447 1 96.88 107 VAL A O 1
ATOM 848 N N . ASN A 1 108 ? 10.914 4.25 -1.356 1 96.62 108 ASN A N 1
ATOM 849 C CA . ASN A 1 108 ? 9.766 3.613 -0.721 1 96.62 108 ASN A CA 1
ATOM 850 C C . ASN A 1 108 ? 8.953 2.801 -1.723 1 96.62 108 ASN A C 1
ATOM 852 O O . ASN A 1 108 ? 8.758 3.227 -2.863 1 96.62 108 ASN A O 1
ATOM 856 N N . VAL A 1 109 ? 8.5 1.625 -1.227 1 97.69 109 VAL A N 1
ATOM 857 C CA . VAL A 1 109 ? 7.516 0.869 -1.991 1 97.69 109 VAL A CA 1
ATOM 858 C C . VAL A 1 109 ? 6.105 1.245 -1.533 1 97.69 109 VAL A C 1
ATOM 860 O O . VAL A 1 109 ? 5.801 1.187 -0.34 1 97.69 109 VAL A O 1
ATOM 863 N N . ARG A 1 110 ? 5.32 1.636 -2.49 1 97.44 110 ARG A N 1
ATOM 864 C CA . ARG A 1 110 ? 3.957 2.072 -2.207 1 97.44 110 ARG A CA 1
ATOM 865 C C . ARG A 1 110 ? 2.943 1.244 -2.986 1 97.44 110 ARG A C 1
ATOM 867 O O . ARG A 1 110 ? 3.283 0.635 -4.004 1 97.44 110 ARG A O 1
ATOM 874 N N . PHE A 1 111 ? 1.81 1.25 -2.406 1 98.31 111 PHE A N 1
ATOM 875 C CA . PHE A 1 111 ? 0.677 0.562 -3.016 1 98.31 111 PHE A CA 1
ATOM 876 C C . PHE A 1 111 ? -0.539 1.479 -3.084 1 98.31 111 PHE A C 1
ATOM 878 O O . PHE A 1 111 ? -0.858 2.17 -2.113 1 98.31 111 PHE A O 1
ATOM 885 N N . VAL A 1 112 ? -1.192 1.475 -4.289 1 97.38 112 VAL A N 1
ATOM 886 C CA . VAL A 1 112 ? -2.449 2.191 -4.473 1 97.38 112 VAL A CA 1
ATOM 887 C C . VAL A 1 112 ? -3.547 1.211 -4.879 1 97.38 112 VAL A C 1
ATOM 889 O O . VAL A 1 112 ? -3.455 0.565 -5.926 1 97.38 112 VAL A O 1
ATOM 892 N N . ALA A 1 113 ? -4.602 1.135 -4.109 1 97.38 113 ALA A N 1
ATOM 893 C CA . ALA A 1 113 ? -5.688 0.189 -4.359 1 97.38 113 ALA A CA 1
ATOM 894 C C . ALA A 1 113 ? -6.504 0.601 -5.582 1 97.38 113 ALA A C 1
ATOM 896 O O . ALA A 1 113 ? -6.754 1.789 -5.797 1 97.38 113 ALA A O 1
ATOM 897 N N . ASP A 1 114 ? -6.961 -0.391 -6.328 1 96.31 114 ASP A N 1
ATOM 898 C CA . ASP A 1 114 ? -7.898 -0.17 -7.426 1 96.31 114 ASP A CA 1
ATOM 899 C C . ASP A 1 114 ? -9.273 0.227 -6.902 1 96.31 114 ASP A C 1
ATOM 901 O O . ASP A 1 114 ? -9.609 -0.051 -5.75 1 96.31 114 ASP A O 1
ATOM 905 N N . LYS A 1 115 ? -10.07 0.786 -7.793 1 94.12 115 LYS A N 1
ATOM 906 C CA . LYS A 1 115 ? -11.453 1.108 -7.457 1 94.12 115 LYS A CA 1
ATOM 907 C C . LYS A 1 115 ? -12.234 -0.146 -7.078 1 94.12 115 LYS A C 1
ATOM 909 O O . LYS A 1 115 ? -13.133 -0.093 -6.234 1 94.12 115 LYS A O 1
ATOM 914 N N . ALA A 1 116 ? -11.828 -1.243 -7.664 1 92 116 ALA A N 1
ATOM 915 C CA . ALA A 1 116 ? -12.508 -2.512 -7.414 1 92 116 ALA A CA 1
ATOM 916 C C . ALA A 1 116 ? -12.328 -2.949 -5.961 1 92 116 ALA A C 1
ATOM 918 O O . ALA A 1 116 ? -13.109 -3.756 -5.453 1 92 116 ALA A O 1
ATOM 919 N N . LEU A 1 117 ? -11.344 -2.463 -5.297 1 94.31 117 LEU A N 1
ATOM 920 C CA . LEU A 1 117 ? -11.047 -2.848 -3.92 1 94.31 117 LEU A CA 1
ATOM 921 C C . LEU A 1 117 ? -11.523 -1.776 -2.943 1 94.31 117 LEU A C 1
ATOM 923 O O . LEU A 1 117 ? -11.125 -1.772 -1.777 1 94.31 117 LEU A O 1
ATOM 927 N N . LYS A 1 118 ? -12.289 -0.896 -3.428 1 93.75 118 LYS A N 1
ATOM 928 C CA . LYS A 1 118 ? -12.875 0.118 -2.553 1 93.75 118 LYS A CA 1
ATOM 929 C C . LYS A 1 118 ? -13.914 -0.494 -1.617 1 93.75 118 LYS A C 1
ATOM 931 O O . LYS A 1 118 ? -14.977 -0.924 -2.062 1 93.75 118 LYS A O 1
ATOM 936 N N . LEU A 1 119 ? -13.641 -0.538 -0.372 1 95.44 119 LEU A N 1
ATOM 937 C CA . LEU A 1 119 ? -14.531 -1.07 0.652 1 95.44 119 LEU A CA 1
ATOM 938 C C . LEU A 1 119 ? -15.445 0.023 1.2 1 95.44 119 LEU A C 1
ATOM 940 O O . LEU A 1 119 ? -15.07 1.197 1.222 1 95.44 119 LEU A O 1
ATOM 944 N N . ILE A 1 120 ? -16.594 -0.427 1.62 1 95.19 120 ILE A N 1
ATOM 945 C CA . ILE A 1 120 ? -17.594 0.547 2.055 1 95.19 120 ILE A CA 1
ATOM 946 C C . ILE A 1 120 ? -18.188 0.114 3.391 1 95.19 120 ILE A C 1
ATOM 948 O O . ILE A 1 120 ? -18.391 -1.079 3.631 1 95.19 120 ILE A O 1
ATOM 952 N N . ASN A 1 121 ? -18.406 1.092 4.164 1 96.62 121 ASN A N 1
ATOM 953 C CA . ASN A 1 121 ? -19.188 0.848 5.375 1 96.62 121 ASN A CA 1
ATOM 954 C C . ASN A 1 121 ? -20.625 0.464 5.055 1 96.62 121 ASN A C 1
ATOM 956 O O . ASN A 1 121 ? -21.375 1.27 4.504 1 96.62 121 ASN A O 1
ATOM 960 N N . SER A 1 122 ? -21.016 -0.714 5.5 1 95.69 122 SER A N 1
ATOM 961 C CA . SER A 1 122 ? -22.344 -1.245 5.168 1 95.69 122 SER A CA 1
ATOM 962 C C . SER A 1 122 ? -23.438 -0.336 5.688 1 95.69 122 SER A C 1
ATOM 964 O O . SER A 1 122 ? -24.531 -0.278 5.105 1 95.69 122 SER A O 1
ATOM 966 N N . SER A 1 123 ? -23.188 0.344 6.75 1 94.38 123 SER A N 1
ATOM 967 C CA . SER A 1 123 ? -24.203 1.206 7.355 1 94.38 123 SER A CA 1
ATOM 968 C C . SER A 1 123 ? -24.516 2.396 6.457 1 94.38 123 SER A C 1
ATOM 970 O O . SER A 1 123 ? -25.516 3.086 6.668 1 94.38 123 SER A O 1
ATOM 972 N N . HIS A 1 124 ? -23.703 2.629 5.473 1 94.38 124 HIS A N 1
ATOM 973 C CA . HIS A 1 124 ? -23.922 3.781 4.602 1 94.38 124 HIS A CA 1
ATOM 974 C C . HIS A 1 124 ? -24.594 3.373 3.297 1 94.38 124 HIS A C 1
ATOM 976 O O . HIS A 1 124 ? -24.781 4.203 2.408 1 94.38 124 HIS A O 1
ATOM 982 N N . THR A 1 125 ? -24.812 2.145 3.186 1 90 125 THR A N 1
ATOM 983 C CA . THR A 1 125 ? -25.391 1.698 1.923 1 90 125 THR A CA 1
ATOM 984 C C . THR A 1 125 ? -26.516 0.699 2.168 1 90 125 THR A C 1
ATOM 986 O O . THR A 1 125 ? -26.531 0.011 3.191 1 90 125 THR A O 1
ATOM 989 N N . SER A 1 126 ? -27.453 0.617 1.208 1 88.94 126 SER A N 1
ATOM 990 C CA . SER A 1 126 ? -28.547 -0.347 1.256 1 88.94 126 SER A CA 1
ATOM 991 C C . SER A 1 126 ? -28.359 -1.444 0.212 1 88.94 126 SER A C 1
ATOM 993 O O . SER A 1 126 ? -29.125 -2.408 0.175 1 88.94 126 SER A O 1
ATOM 995 N N . THR A 1 127 ? -27.312 -1.29 -0.576 1 89.38 127 THR A N 1
ATOM 996 C CA . THR A 1 127 ? -27.047 -2.262 -1.632 1 89.38 127 THR A CA 1
ATOM 997 C C . THR A 1 127 ? -26.078 -3.342 -1.146 1 89.38 127 THR A C 1
ATOM 999 O O . THR A 1 127 ? -25.094 -3.041 -0.479 1 89.38 127 THR A O 1
ATOM 1002 N N . GLN A 1 128 ? -26.438 -4.508 -1.504 1 87.62 128 GLN A N 1
ATOM 1003 C CA . GLN A 1 128 ? -25.562 -5.613 -1.146 1 87.62 128 GLN A CA 1
ATOM 1004 C C . GLN A 1 128 ? -24.344 -5.672 -2.074 1 87.62 128 GLN A C 1
ATOM 1006 O O . GLN A 1 128 ? -24.484 -5.504 -3.287 1 87.62 128 GLN A O 1
ATOM 1011 N N . SER A 1 129 ? -23.219 -5.691 -1.541 1 90.69 129 SER A N 1
ATOM 1012 C CA . SER A 1 129 ? -21.953 -5.812 -2.26 1 90.69 129 SER A CA 1
ATOM 1013 C C . SER A 1 129 ? -20.938 -6.625 -1.462 1 90.69 129 SER A C 1
ATOM 1015 O O . SER A 1 129 ? -20.953 -6.602 -0.229 1 90.69 129 SER A O 1
ATOM 1017 N N . ASP A 1 130 ? -20.094 -7.332 -2.281 1 90.75 130 ASP A N 1
ATOM 1018 C CA . ASP A 1 130 ? -19.031 -8.102 -1.636 1 90.75 130 ASP A CA 1
ATOM 1019 C C . ASP A 1 130 ? -17.984 -7.184 -1.001 1 90.75 130 ASP A C 1
ATOM 1021 O O . ASP A 1 130 ? -17.141 -7.637 -0.232 1 90.75 130 ASP A O 1
ATOM 1025 N N . ASN A 1 131 ? -18.141 -5.898 -1.221 1 94.5 131 ASN A N 1
ATOM 1026 C CA . ASN A 1 131 ? -17.172 -4.938 -0.705 1 94.5 131 ASN A CA 1
ATOM 1027 C C . ASN A 1 131 ? -17.688 -4.242 0.551 1 94.5 131 ASN A C 1
ATOM 1029 O O . ASN A 1 131 ? -16.984 -3.396 1.124 1 94.5 131 ASN A O 1
ATOM 1033 N N . ASN A 1 132 ? -18.906 -4.648 0.942 1 95.62 132 ASN A N 1
ATOM 1034 C CA . ASN A 1 132 ? -19.469 -4.062 2.156 1 95.62 132 ASN A CA 1
ATOM 1035 C C . ASN A 1 132 ? -18.828 -4.648 3.408 1 95.62 132 ASN A C 1
ATOM 1037 O O . ASN A 1 132 ? -18.703 -5.867 3.537 1 95.62 132 ASN A O 1
ATOM 1041 N N . VAL A 1 133 ? -18.391 -3.822 4.254 1 96.69 133 VAL A N 1
ATOM 1042 C CA . VAL A 1 133 ? -17.844 -4.238 5.543 1 96.69 133 VAL A CA 1
ATOM 1043 C C . VAL A 1 133 ? -18.859 -3.939 6.652 1 96.69 133 VAL A C 1
ATOM 1045 O O . VAL A 1 133 ? -19.359 -2.816 6.762 1 96.69 133 VAL A O 1
ATOM 1048 N N . VAL A 1 134 ? -19.188 -4.934 7.391 1 95.81 134 VAL A N 1
ATOM 1049 C CA . VAL A 1 134 ? -20.109 -4.773 8.516 1 95.81 134 VAL A CA 1
ATOM 1050 C C . VAL A 1 134 ? -19.312 -4.594 9.805 1 95.81 134 VAL A C 1
ATOM 1052 O O . VAL A 1 134 ? -18.469 -5.426 10.141 1 95.81 134 VAL A O 1
ATOM 1055 N N . PHE A 1 135 ? -19.625 -3.525 10.469 1 96.69 135 PHE A N 1
ATOM 1056 C CA . PHE A 1 135 ? -18.906 -3.213 11.695 1 96.69 135 PHE A CA 1
ATOM 1057 C C . PHE A 1 135 ? -19.812 -3.402 12.914 1 96.69 135 PHE A C 1
ATOM 1059 O O . PHE A 1 135 ? -21.031 -3.221 12.828 1 96.69 135 PHE A O 1
ATOM 1066 N N . ALA A 1 136 ? -19.188 -3.807 14.031 1 95.5 136 ALA A N 1
ATOM 1067 C CA . ALA A 1 136 ? -19.859 -3.896 15.32 1 95.5 136 ALA A CA 1
ATOM 1068 C C . ALA A 1 136 ? -19.031 -3.27 16.422 1 95.5 136 ALA A C 1
ATOM 1070 O O . ALA A 1 136 ? -17.812 -3.463 16.469 1 95.5 136 ALA A O 1
ATOM 1071 N N . LEU A 1 137 ? -19.625 -2.479 17.25 1 93.38 137 LEU A N 1
ATOM 1072 C CA . LEU A 1 137 ? -18.922 -1.882 18.375 1 93.38 137 LEU A CA 1
ATOM 1073 C C . LEU A 1 137 ? -18.688 -2.91 19.484 1 93.38 137 LEU A C 1
ATOM 1075 O O . LEU A 1 137 ? -19.625 -3.584 19.922 1 93.38 137 LEU A O 1
ATOM 1079 N N . GLY A 1 138 ? -17.234 -3.178 19.797 1 78.94 138 GLY A N 1
ATOM 1080 C CA . GLY A 1 138 ? -16.844 -4.09 20.859 1 78.94 138 GLY A CA 1
ATOM 1081 C C . GLY A 1 138 ? -16.641 -3.4 22.203 1 78.94 138 GLY A C 1
ATOM 1082 O O . GLY A 1 138 ? -16.234 -2.238 22.25 1 78.94 138 GLY A O 1
ATOM 1083 N N . GLY A 1 139 ? -17.156 -3.76 23.391 1 63.09 139 GLY A N 1
ATOM 1084 C CA . GLY A 1 139 ? -16.969 -3.256 24.75 1 63.09 139 GLY A CA 1
ATOM 1085 C C . GLY A 1 139 ? -18 -3.799 25.719 1 63.09 139 GLY A C 1
ATOM 1086 O O . GLY A 1 139 ? -19.094 -4.188 25.328 1 63.09 139 GLY A O 1
ATOM 1087 N N . LYS A 1 140 ? -17.609 -4.602 26.625 1 46.47 140 LYS A N 1
ATOM 1088 C CA . LYS A 1 140 ? -18.438 -4.934 27.781 1 46.47 140 LYS A CA 1
ATOM 1089 C C . LYS A 1 140 ? -19.312 -3.752 28.188 1 46.47 140 LYS A C 1
ATOM 1091 O O . LYS A 1 140 ? -20.469 -3.936 28.578 1 46.47 140 LYS A O 1
ATOM 1096 N N . GLY A 1 141 ? -18.641 -2.479 28.656 1 40.69 141 GLY A N 1
ATOM 1097 C CA . GLY A 1 141 ? -19.344 -1.413 29.344 1 40.69 141 GLY A CA 1
ATOM 1098 C C . GLY A 1 141 ? -20.375 -0.718 28.469 1 40.69 141 GLY A C 1
ATOM 1099 O O . GLY A 1 141 ? -20.812 0.389 28.781 1 40.69 141 GLY A O 1
ATOM 1100 N N . ASP A 1 142 ? -20.422 -0.863 27.297 1 38.62 142 ASP A N 1
ATOM 1101 C CA . ASP A 1 142 ? -21.672 -0.268 26.812 1 38.62 142 ASP A CA 1
ATOM 1102 C C . ASP A 1 142 ? -22.875 -0.825 27.562 1 38.62 142 ASP A C 1
ATOM 1104 O O . ASP A 1 142 ? -23.438 -1.848 27.172 1 38.62 142 ASP A O 1
ATOM 1108 N N . GLY A 1 143 ? -22.672 -1.132 28.922 1 32.41 143 GLY A N 1
ATOM 1109 C CA . GLY A 1 143 ? -23.75 -1.299 29.891 1 32.41 143 GLY A CA 1
ATOM 1110 C C . GLY A 1 143 ? -24.984 -0.482 29.562 1 32.41 143 GLY A C 1
ATOM 1111 O O . GLY A 1 143 ? -24.906 0.498 28.812 1 32.41 143 GLY A O 1
ATOM 1112 N N . SER A 1 144 ? -26.203 -1.046 29.531 1 33.56 144 SER A N 1
ATOM 1113 C CA . SER A 1 144 ? -27.375 -0.449 30.141 1 33.56 144 SER A CA 1
ATOM 1114 C C . SER A 1 144 ? -27 0.434 31.328 1 33.56 144 SER A C 1
ATOM 1116 O O . SER A 1 144 ? -26.219 0.033 32.188 1 33.56 144 SER A O 1
ATOM 1118 N N . ASP A 1 145 ? -26.844 1.748 31.234 1 30.34 145 ASP A N 1
ATOM 1119 C CA . ASP A 1 145 ? -26.922 2.58 32.438 1 30.34 145 ASP A CA 1
ATOM 1120 C C . ASP A 1 145 ? -27.688 1.872 33.531 1 30.34 145 ASP A C 1
ATOM 1122 O O . ASP A 1 145 ? -28.797 1.362 33.312 1 30.34 145 ASP A O 1
ATOM 1126 N N . PRO A 1 146 ? -27.047 1.099 34.469 1 29.7 146 PRO A N 1
ATOM 1127 C CA . PRO A 1 146 ? -27.891 0.791 35.625 1 29.7 146 PRO A CA 1
ATOM 1128 C C . PRO A 1 146 ? -28.828 1.943 36 1 29.7 146 PRO A C 1
ATOM 1130 O O . PRO A 1 146 ? -28.375 3.094 36.094 1 29.7 146 PRO A O 1
ATOM 1133 N N . ASP A 1 147 ? -30.047 2.037 35.438 1 27.38 147 ASP A N 1
ATOM 1134 C CA . ASP A 1 147 ? -31.094 2.715 36.156 1 27.38 147 ASP A CA 1
ATOM 1135 C C . ASP A 1 147 ? -30.969 2.457 37.656 1 27.38 147 ASP A C 1
ATOM 1137 O O . ASP A 1 147 ? -31.266 1.356 38.125 1 27.38 147 ASP A O 1
ATOM 1141 N N . GLU A 1 148 ? -29.688 2.77 38.188 1 26.53 148 GLU A N 1
ATOM 1142 C CA . GLU A 1 148 ? -29.641 2.766 39.656 1 26.53 148 GLU A CA 1
ATOM 1143 C C . GLU A 1 148 ? -30.891 3.424 40.219 1 26.53 148 GLU A C 1
ATOM 1145 O O . GLU A 1 148 ? -30.953 4.648 40.344 1 26.53 148 GLU A O 1
ATOM 1150 N N . GLY A 1 149 ? -32.031 3.24 39.688 1 24.39 149 GLY A N 1
ATOM 1151 C CA . GLY A 1 149 ? -33.156 3.682 40.5 1 24.39 149 GLY A CA 1
ATOM 1152 C C . GLY A 1 149 ? -33.125 3.092 41.906 1 24.39 149 GLY A C 1
ATOM 1153 O O . GLY A 1 149 ? -34.188 2.875 42.5 1 24.39 149 GLY A O 1
ATOM 1154 N N . GLY A 1 150 ? -32 2.455 42.312 1 20.86 150 GLY A N 1
ATOM 1155 C CA . GLY A 1 150 ? -32.312 1.885 43.625 1 20.86 150 GLY A CA 1
ATOM 1156 C C . GLY A 1 150 ? -32.656 2.93 44.656 1 20.86 150 GLY A C 1
ATOM 1157 O O . GLY A 1 150 ? -31.828 3.785 45 1 20.86 150 GLY A O 1
ATOM 1158 N N . SER A 1 151 ? -33.844 3.49 44.625 1 22.62 151 SER A N 1
ATOM 1159 C CA . SER A 1 151 ? -34.438 4.262 45.719 1 22.62 151 SER A CA 1
ATOM 1160 C C . SER A 1 151 ? -34.219 3.574 47.062 1 22.62 151 SER A C 1
ATOM 1162 O O . SER A 1 151 ? -34.906 2.609 47.375 1 22.62 151 SER A O 1
ATOM 1164 N N . GLY A 1 152 ? -33.031 3.014 47.344 1 19.27 152 GLY A N 1
ATOM 1165 C CA . GLY A 1 152 ? -33.125 2.521 48.719 1 19.27 152 GLY A CA 1
ATOM 1166 C C . GLY A 1 152 ? -33.469 3.604 49.719 1 19.27 152 GLY A C 1
ATOM 1167 O O . GLY A 1 152 ? -32.844 4.676 49.719 1 19.27 152 GLY A O 1
ATOM 1168 N N . SER A 1 153 ? -34.688 3.715 50.125 1 21.67 153 SER A N 1
ATOM 1169 C CA . SER A 1 153 ? -35.344 4.492 51.156 1 21.67 153 SER A CA 1
ATOM 1170 C C . SER A 1 153 ? -34.625 4.324 52.5 1 21.67 153 SER A C 1
ATOM 1172 O O . SER A 1 153 ? -35.219 4.457 53.562 1 21.67 153 SER A O 1
ATOM 1174 N N . GLY A 1 154 ? -33.344 4.031 52.531 1 20.14 154 GLY A N 1
ATOM 1175 C CA . GLY A 1 154 ? -32.969 3.773 53.938 1 20.14 154 GLY A CA 1
ATOM 1176 C C . GLY A 1 154 ? -33.312 4.926 54.844 1 20.14 154 GLY A C 1
ATOM 1177 O O . GLY A 1 154 ? -33.094 6.09 54.5 1 20.14 154 GLY A O 1
ATOM 1178 N N . SER A 1 155 ? -34.281 4.672 55.75 1 21.84 155 SER A N 1
ATOM 1179 C CA . SER A 1 155 ? -34.938 5.371 56.844 1 21.84 155 SER A CA 1
ATOM 1180 C C . SER A 1 155 ? -33.906 5.926 57.812 1 21.84 155 SER A C 1
ATOM 1182 O O . SER A 1 155 ? -33.031 5.191 58.312 1 21.84 155 SER A O 1
ATOM 1184 N N . GLY A 1 156 ? -33.406 7.133 57.656 1 21.06 156 GLY A N 1
ATOM 1185 C CA . GLY A 1 156 ? -32.5 7.988 58.406 1 21.06 156 GLY A CA 1
ATOM 1186 C C . GLY A 1 156 ? -32.875 8.109 59.875 1 21.06 156 GLY A C 1
ATOM 1187 O O . GLY A 1 156 ? -33.969 8.586 60.188 1 21.06 156 GLY A O 1
ATOM 1188 N N . GLY A 1 157 ? -32.562 7.004 60.656 1 21.89 157 GLY A N 1
ATOM 1189 C CA . GLY A 1 157 ? -32.719 7.078 62.094 1 21.89 157 GLY A CA 1
ATOM 1190 C C . GLY A 1 157 ? -32.125 8.336 62.719 1 21.89 157 GLY A C 1
ATOM 1191 O O . GLY A 1 157 ? -30.922 8.539 62.656 1 21.89 157 GLY A O 1
ATOM 1192 N N . SER A 1 158 ? -32.906 9.398 62.75 1 19.88 158 SER A N 1
ATOM 1193 C CA . SER A 1 158 ? -32.531 10.742 63.188 1 19.88 158 SER A CA 1
ATOM 1194 C C . SER A 1 158 ? -31.922 10.727 64.562 1 19.88 158 SER A C 1
ATOM 1196 O O . SER A 1 158 ? -30.984 11.469 64.875 1 19.88 158 SER A O 1
ATOM 1198 N N . GLY A 1 159 ? -32.688 10.094 65.562 1 19.38 159 GLY A N 1
ATOM 1199 C CA . GLY A 1 159 ? -33 11.023 66.625 1 19.38 159 GLY A CA 1
ATOM 1200 C C . GLY A 1 159 ? -31.812 11.391 67.5 1 19.38 159 GLY A C 1
ATOM 1201 O O . GLY A 1 159 ? -30.766 10.734 67.438 1 19.38 159 GLY A O 1
ATOM 1202 N N . GLU A 1 160 ? -32.031 12.219 68.5 1 20.53 160 GLU A N 1
ATOM 1203 C CA . GLU A 1 160 ? -31.531 13.305 69.375 1 20.53 160 GLU A CA 1
ATOM 1204 C C . GLU A 1 160 ? -30.688 12.773 70.5 1 20.53 160 GLU A C 1
ATOM 1206 O O . GLU A 1 160 ? -31.094 11.844 71.188 1 20.53 160 GLU A O 1
ATOM 1211 N N . GLU A 1 161 ? -29.344 12.867 70.438 1 22.08 161 GLU A N 1
ATOM 1212 C CA . GLU A 1 161 ? -28.281 12.5 71.375 1 22.08 161 GLU A CA 1
ATOM 1213 C C . GLU A 1 161 ? -28.438 13.234 72.688 1 22.08 161 GLU A C 1
ATOM 1215 O O . GLU A 1 161 ? -27.438 13.531 73.375 1 22.08 161 GLU A O 1
ATOM 1220 N N . LYS A 1 162 ? -29.625 13.523 73.125 1 19.39 162 LYS A N 1
ATOM 1221 C CA . LYS A 1 162 ? -29.453 14.594 74.125 1 19.39 162 LYS A CA 1
ATOM 1222 C C . LYS A 1 162 ? -28.5 14.18 75.188 1 19.39 162 LYS A C 1
ATOM 1224 O O . LYS A 1 162 ? -27.609 14.945 75.562 1 19.39 162 LYS A O 1
ATOM 1229 N N . PRO A 1 163 ? -29.031 13.484 76.312 1 21.14 163 PRO A N 1
ATOM 1230 C CA . PRO A 1 163 ? -29 14.141 77.625 1 21.14 163 PRO A CA 1
ATOM 1231 C C . PRO A 1 163 ? -27.656 13.984 78.312 1 21.14 163 PRO A C 1
ATOM 1233 O O . PRO A 1 163 ? -26.812 13.18 77.938 1 21.14 163 PRO A O 1
ATOM 1236 N N . GLY A 1 164 ? -27.609 14.062 79.75 1 19.84 164 GLY A N 1
ATOM 1237 C CA . GLY A 1 164 ? -27.25 14.805 80.938 1 19.84 164 GLY A CA 1
ATOM 1238 C C . GLY A 1 164 ? -26 14.273 81.625 1 19.84 164 GLY A C 1
ATOM 1239 O O . GLY A 1 164 ? -25.406 13.297 81.188 1 19.84 164 GLY A O 1
ATOM 1240 N N . GLY A 1 165 ? -26.062 14.094 82.938 1 22.55 165 GLY A N 1
ATOM 1241 C CA . GLY A 1 165 ? -25.609 14.68 84.188 1 22.55 165 GLY A CA 1
ATOM 1242 C C . GLY A 1 165 ? -24.5 13.875 84.875 1 22.55 165 GLY A C 1
ATOM 1243 O O . GLY A 1 165 ? -24.047 14.219 85.938 1 22.55 165 GLY A O 1
ATOM 1244 N N . GLY A 1 166 ? -24.156 12.562 84.438 1 19.95 166 GLY A N 1
ATOM 1245 C CA . GLY A 1 166 ? -23.844 12.008 85.75 1 19.95 166 GLY A CA 1
ATOM 1246 C C . GLY A 1 166 ? -22.672 12.703 86.375 1 19.95 166 GLY A C 1
ATOM 1247 O O . GLY A 1 166 ? -21.938 13.461 85.75 1 19.95 166 GLY A O 1
ATOM 1248 N N . GLY A 1 167 ? -22.062 12.211 87.562 1 20.95 167 GLY A N 1
ATOM 1249 C CA . GLY A 1 167 ? -21.75 12.539 89 1 20.95 167 GLY A CA 1
ATOM 1250 C C . GLY A 1 167 ? -20.359 13.102 89.125 1 20.95 167 GLY A C 1
ATOM 1251 O O . GLY A 1 167 ? -20.156 14.039 89.938 1 20.95 167 GLY A O 1
ATOM 1252 N N . VAL A 1 168 ? -19.188 12.641 88.688 1 26.64 168 VAL A N 1
ATOM 1253 C CA . VAL A 1 168 ? -18.312 12.516 89.875 1 26.64 168 VAL A CA 1
ATOM 1254 C C . VAL A 1 168 ? -17.688 13.867 90.188 1 26.64 168 VAL A C 1
ATOM 1256 O O . VAL A 1 168 ? -17 14.453 89.312 1 26.64 168 VAL A O 1
ATOM 1259 N N . THR A 1 169 ? -18.375 14.727 90.938 1 24 169 THR A N 1
ATOM 1260 C CA . THR A 1 169 ? -18 16.078 91.375 1 24 169 THR A CA 1
ATOM 1261 C C . THR A 1 169 ? -16.703 16.047 92.188 1 24 169 THR A C 1
ATOM 1263 O O . THR A 1 169 ? -16.047 17.078 92.312 1 24 169 THR A O 1
ATOM 1266 N N . PRO A 1 170 ? -16.25 14.828 92.938 1 25.59 170 PRO A N 1
ATOM 1267 C CA . PRO A 1 170 ? -15.883 15.273 94.25 1 25.59 170 PRO A CA 1
ATOM 1268 C C . PRO A 1 170 ? -14.633 16.156 94.25 1 25.59 170 PRO A C 1
ATOM 1270 O O . PRO A 1 170 ? -14.312 16.766 95.312 1 25.59 170 PRO A O 1
ATOM 1273 N N . ASP A 1 171 ? -13.836 16.141 93.25 1 26.62 171 ASP A N 1
ATOM 1274 C CA . ASP A 1 171 ? -12.469 16.297 93.75 1 26.62 171 ASP A CA 1
ATOM 1275 C C . ASP A 1 171 ? -12.312 17.594 94.5 1 26.62 171 ASP A C 1
ATOM 1277 O O . ASP A 1 171 ? -12.633 18.672 94 1 26.62 171 ASP A O 1
ATOM 1281 N N . PRO A 1 172 ? -12.117 17.516 95.938 1 24.53 172 PRO A N 1
ATOM 1282 C CA . PRO A 1 172 ? -12.266 18.359 97.125 1 24.53 172 PRO A CA 1
ATOM 1283 C C . PRO A 1 172 ? -11.664 19.75 96.938 1 24.53 172 PRO A C 1
ATOM 1285 O O . PRO A 1 172 ? -12.359 20.766 97.062 1 24.53 172 PRO A O 1
ATOM 1288 N N . SER A 1 173 ? -10.75 20.297 98 1 26.39 173 SER A N 1
ATOM 1289 C CA . SER A 1 173 ? -10.086 21.266 98.875 1 26.39 173 SER A CA 1
ATOM 1290 C C . SER A 1 173 ? -9.023 22.047 98.125 1 26.39 173 SER A C 1
ATOM 1292 O O . SER A 1 173 ? -8.945 23.266 98.188 1 26.39 173 SER A O 1
ATOM 1294 N N . VAL A 1 174 ? -7.734 21.641 98.188 1 23.83 174 VAL A N 1
ATOM 1295 C CA . VAL A 1 174 ? -6.695 22.656 98.125 1 23.83 174 VAL A CA 1
ATOM 1296 C C . VAL A 1 174 ? -6.613 23.266 96.75 1 23.83 174 VAL A C 1
ATOM 1298 O O . VAL A 1 174 ? -6.781 22.562 95.75 1 23.83 174 VAL A O 1
ATOM 1301 N N . MET B 1 1 ? 19.125 -1.682 -15.844 1 78 1 MET B N 1
ATOM 1302 C CA . MET B 1 1 ? 18.703 -0.369 -16.312 1 78 1 MET B CA 1
ATOM 1303 C C . MET B 1 1 ? 18.531 0.604 -15.156 1 78 1 MET B C 1
ATOM 1305 O O . MET B 1 1 ? 18.141 0.202 -14.055 1 78 1 MET B O 1
ATOM 1309 N N . ASP B 1 2 ? 19 1.88 -15.391 1 92.75 2 ASP B N 1
ATOM 1310 C CA . ASP B 1 2 ? 18.922 2.891 -14.344 1 92.75 2 ASP B CA 1
ATOM 1311 C C . ASP B 1 2 ? 17.516 3.492 -14.266 1 92.75 2 ASP B C 1
ATOM 1313 O O . ASP B 1 2 ? 16.828 3.605 -15.281 1 92.75 2 ASP B O 1
ATOM 1317 N N . VAL B 1 3 ? 17.078 3.729 -13.109 1 96.19 3 VAL B N 1
ATOM 1318 C CA . VAL B 1 3 ? 15.844 4.488 -12.922 1 96.19 3 VAL B CA 1
ATOM 1319 C C . VAL B 1 3 ? 16.109 5.969 -13.188 1 96.19 3 VAL B C 1
ATOM 1321 O O . VAL B 1 3 ? 16.922 6.598 -12.5 1 96.19 3 VAL B O 1
ATOM 1324 N N . LEU B 1 4 ? 15.445 6.492 -14.164 1 95.62 4 LEU B N 1
ATOM 1325 C CA . LEU B 1 4 ? 15.664 7.887 -14.539 1 95.62 4 LEU B CA 1
ATOM 1326 C C . LEU B 1 4 ? 14.93 8.828 -13.594 1 95.62 4 LEU B C 1
ATOM 1328 O O . LEU B 1 4 ? 13.75 8.625 -13.305 1 95.62 4 LEU B O 1
ATOM 1332 N N . VAL B 1 5 ? 15.664 9.852 -13.172 1 96.56 5 VAL B N 1
ATOM 1333 C CA . VAL B 1 5 ? 15.078 10.828 -12.258 1 96.56 5 VAL B CA 1
ATOM 1334 C C . VAL B 1 5 ? 15.344 12.242 -12.781 1 96.56 5 VAL B C 1
ATOM 1336 O O . VAL B 1 5 ? 16.125 12.43 -13.711 1 96.56 5 VAL B O 1
ATOM 1339 N N . GLU B 1 6 ? 14.617 13.188 -12.227 1 95.31 6 GLU B N 1
ATOM 1340 C CA . GLU B 1 6 ? 14.766 14.586 -12.617 1 95.31 6 GLU B CA 1
ATOM 1341 C C . GLU B 1 6 ? 14.648 15.508 -11.406 1 95.31 6 GLU B C 1
ATOM 1343 O O . GLU B 1 6 ? 14.102 15.125 -10.375 1 95.31 6 GLU B O 1
ATOM 1348 N N . ARG B 1 7 ? 15.258 16.703 -11.633 1 95.81 7 ARG B N 1
ATOM 1349 C CA . ARG B 1 7 ? 15.164 17.719 -10.594 1 95.81 7 ARG B CA 1
ATOM 1350 C C . ARG B 1 7 ? 13.875 18.516 -10.727 1 95.81 7 ARG B C 1
ATOM 1352 O O . ARG B 1 7 ? 13.383 18.734 -11.836 1 95.81 7 ARG B O 1
ATOM 1359 N N . TYR B 1 8 ? 13.32 18.859 -9.617 1 94.06 8 TYR B N 1
ATOM 1360 C CA . TYR B 1 8 ? 12.195 19.797 -9.602 1 94.06 8 TYR B CA 1
ATOM 1361 C C . TYR B 1 8 ? 12.25 20.688 -8.367 1 94.06 8 TYR B C 1
ATOM 1363 O O . TYR B 1 8 ? 12.945 20.375 -7.398 1 94.06 8 TYR B O 1
ATOM 1371 N N . GLN B 1 9 ? 11.625 21.844 -8.531 1 94.31 9 GLN B N 1
ATOM 1372 C CA . GLN B 1 9 ? 11.641 22.781 -7.422 1 94.31 9 GLN B CA 1
ATOM 1373 C C . GLN B 1 9 ? 10.312 22.797 -6.68 1 94.31 9 GLN B C 1
ATOM 1375 O O . GLN B 1 9 ? 9.25 22.719 -7.305 1 94.31 9 GLN B O 1
ATOM 1380 N N . ARG B 1 10 ? 10.391 22.828 -5.328 1 93.94 10 ARG B N 1
ATOM 1381 C CA . ARG B 1 10 ? 9.203 23.016 -4.5 1 93.94 10 ARG B CA 1
ATOM 1382 C C . ARG B 1 10 ? 9.555 23.734 -3.199 1 93.94 10 ARG B C 1
ATOM 1384 O O . ARG B 1 10 ? 10.734 23.844 -2.844 1 93.94 10 ARG B O 1
ATOM 1391 N N . ARG B 1 11 ? 8.539 24.297 -2.6 1 94.19 11 ARG B N 1
ATOM 1392 C CA . ARG B 1 11 ? 8.766 24.953 -1.318 1 94.19 11 ARG B CA 1
ATOM 1393 C C . ARG B 1 11 ? 9.156 23.953 -0.245 1 94.19 11 ARG B C 1
ATOM 1395 O O . ARG B 1 11 ? 8.633 22.828 -0.212 1 94.19 11 ARG B O 1
ATOM 1402 N N . LYS B 1 12 ? 9.984 24.375 0.591 1 91.94 12 LYS B N 1
ATOM 1403 C CA . LYS B 1 12 ? 10.398 23.516 1.701 1 91.94 12 LYS B CA 1
ATOM 1404 C C . LYS B 1 12 ? 9.195 23.094 2.535 1 91.94 12 LYS B C 1
ATOM 1406 O O . LYS B 1 12 ? 9.078 21.922 2.906 1 91.94 12 LYS B O 1
ATOM 1411 N N . TYR B 1 13 ? 8.406 24.094 2.867 1 87.12 13 TYR B N 1
ATOM 1412 C CA . TYR B 1 13 ? 7.133 23.859 3.531 1 87.12 13 TYR B CA 1
ATOM 1413 C C . TYR B 1 13 ? 5.969 24.234 2.625 1 87.12 13 TYR B C 1
ATOM 1415 O O . TYR B 1 13 ? 5.707 25.422 2.41 1 87.12 13 TYR B O 1
ATOM 1423 N N . VAL B 1 14 ? 5.309 23.219 2.189 1 84.56 14 VAL B N 1
ATOM 1424 C CA . VAL B 1 14 ? 4.316 23.391 1.136 1 84.56 14 VAL B CA 1
ATOM 1425 C C . VAL B 1 14 ? 3.199 24.312 1.624 1 84.56 14 VAL B C 1
ATOM 1427 O O . VAL B 1 14 ? 2.656 25.094 0.851 1 84.56 14 VAL B O 1
ATOM 1430 N N . ASN B 1 15 ? 2.977 24.266 2.881 1 84.56 15 ASN B N 1
ATOM 1431 C CA . ASN B 1 15 ? 1.862 25.047 3.406 1 84.56 15 ASN B CA 1
ATOM 1432 C C . ASN B 1 15 ? 2.309 26.438 3.844 1 84.56 15 ASN B C 1
ATOM 1434 O O . ASN B 1 15 ? 1.503 27.219 4.348 1 84.56 15 ASN B O 1
ATOM 1438 N N . GLN B 1 16 ? 3.598 26.859 3.748 1 85.12 16 GLN B N 1
ATOM 1439 C CA . GLN B 1 16 ? 4.141 28.172 4.086 1 85.12 16 GLN B CA 1
ATOM 1440 C C . GLN B 1 16 ? 4.547 28.953 2.83 1 85.12 16 GLN B C 1
ATOM 1442 O O . GLN B 1 16 ? 5.559 28.625 2.205 1 85.12 16 GLN B O 1
ATOM 1447 N N . GLU B 1 17 ? 3.801 30 2.473 1 88.06 17 GLU B N 1
ATOM 1448 C CA . GLU B 1 17 ? 4.008 30.734 1.229 1 88.06 17 GLU B CA 1
ATOM 1449 C C . GLU B 1 17 ? 5.379 31.406 1.207 1 88.06 17 GLU B C 1
ATOM 1451 O O . GLU B 1 17 ? 5.957 31.625 0.137 1 88.06 17 GLU B O 1
ATOM 1456 N N . ASP B 1 18 ? 5.895 31.703 2.34 1 91.19 18 ASP B N 1
ATOM 1457 C CA . ASP B 1 18 ? 7.16 32.438 2.418 1 91.19 18 ASP B CA 1
ATOM 1458 C C . ASP B 1 18 ? 8.336 31.453 2.512 1 91.19 18 ASP B C 1
ATOM 1460 O O . ASP B 1 18 ? 9.492 31.875 2.594 1 91.19 18 ASP B O 1
ATOM 1464 N N . ALA B 1 19 ? 8.055 30.234 2.371 1 90.38 19 ALA B N 1
ATOM 1465 C CA . ALA B 1 19 ? 9.117 29.25 2.465 1 90.38 19 ALA B CA 1
ATOM 1466 C C . ALA B 1 19 ? 9.992 29.25 1.217 1 90.38 19 ALA B C 1
ATOM 1468 O O . ALA B 1 19 ? 9.508 29.516 0.114 1 90.38 19 ALA B O 1
ATOM 1469 N N . PRO B 1 20 ? 11.258 29.078 1.479 1 93.06 20 PRO B N 1
ATOM 1470 C CA . PRO B 1 20 ? 12.164 29.078 0.327 1 93.06 20 PRO B CA 1
ATOM 1471 C C . PRO B 1 20 ? 11.906 27.906 -0.626 1 93.06 20 PRO B C 1
ATOM 1473 O O . PRO B 1 20 ? 11.477 26.844 -0.195 1 93.06 20 PRO B O 1
ATOM 1476 N N . MET B 1 21 ? 12.102 28.188 -1.973 1 95 21 MET B N 1
ATOM 1477 C CA . MET B 1 21 ? 12.055 27.125 -2.973 1 95 21 MET B CA 1
ATOM 1478 C C . MET B 1 21 ? 13.352 26.312 -2.973 1 95 21 MET B C 1
ATOM 1480 O O . MET B 1 21 ? 14.445 26.891 -2.977 1 95 21 MET B O 1
ATOM 1484 N N . LEU B 1 22 ? 13.211 24.969 -2.869 1 96.62 22 LEU B N 1
ATOM 1485 C CA . LEU B 1 22 ? 14.367 24.078 -2.893 1 96.62 22 LEU B CA 1
ATOM 1486 C C . LEU B 1 22 ? 14.266 23.078 -4.039 1 96.62 22 LEU B C 1
ATOM 1488 O O . LEU B 1 22 ? 13.188 22.922 -4.625 1 96.62 22 LEU B O 1
ATOM 1492 N N . TYR B 1 23 ? 15.484 22.531 -4.395 1 96.06 23 TYR B N 1
ATOM 1493 C CA . TYR B 1 23 ? 15.531 21.516 -5.434 1 96.06 23 TYR B CA 1
ATOM 1494 C C . TYR B 1 23 ? 15.383 20.125 -4.836 1 96.06 23 TYR B C 1
ATOM 1496 O O . TYR B 1 23 ? 16.016 19.797 -3.834 1 96.06 23 TYR B O 1
ATOM 1504 N N . TYR B 1 24 ? 14.516 19.312 -5.445 1 96.38 24 TYR B N 1
ATOM 1505 C CA . TYR B 1 24 ? 14.273 17.922 -5.07 1 96.38 24 TYR B CA 1
ATOM 1506 C C . TYR B 1 24 ? 14.352 17.016 -6.285 1 96.38 24 TYR B C 1
ATOM 1508 O O . TYR B 1 24 ? 14.516 17.484 -7.414 1 96.38 24 TYR B O 1
ATOM 1516 N N . ILE B 1 25 ? 14.414 15.727 -5.898 1 96 25 ILE B N 1
ATOM 1517 C CA . ILE B 1 25 ? 14.484 14.742 -6.973 1 96 25 ILE B CA 1
ATOM 1518 C C . ILE B 1 25 ? 13.195 13.938 -7.023 1 96 25 ILE B C 1
ATOM 1520 O O . ILE B 1 25 ? 12.656 13.547 -5.984 1 96 25 ILE B O 1
ATOM 1524 N N . ARG B 1 26 ? 12.688 13.68 -8.203 1 95.12 26 ARG B N 1
ATOM 1525 C CA . ARG B 1 26 ? 11.57 12.773 -8.43 1 95.12 26 ARG B CA 1
ATOM 1526 C C . ARG B 1 26 ? 11.828 11.867 -9.625 1 95.12 26 ARG B C 1
ATOM 1528 O O . ARG B 1 26 ? 12.719 12.141 -10.438 1 95.12 26 ARG B O 1
ATOM 1535 N N . GLN B 1 27 ? 11.094 10.773 -9.648 1 95.31 27 GLN B N 1
ATOM 1536 C CA . GLN B 1 27 ? 11.211 9.898 -10.812 1 95.31 27 GLN B CA 1
ATOM 1537 C C . GLN B 1 27 ? 10.648 10.562 -12.062 1 95.31 27 GLN B C 1
ATOM 1539 O O . GLN B 1 27 ? 9.594 11.195 -12.016 1 95.31 27 GLN B O 1
ATOM 1544 N N . LYS B 1 28 ? 11.344 10.414 -13.125 1 92.75 28 LYS B N 1
ATOM 1545 C CA . LYS B 1 28 ? 10.859 10.961 -14.383 1 92.75 28 LYS B CA 1
ATOM 1546 C C . LYS B 1 28 ? 9.695 10.133 -14.93 1 92.75 28 LYS B C 1
ATOM 1548 O O . LYS B 1 28 ? 9.836 8.93 -15.156 1 92.75 28 LYS B O 1
ATOM 1553 N N . ALA B 1 29 ? 8.523 10.711 -15.141 1 84.69 29 ALA B N 1
ATOM 1554 C CA . ALA B 1 29 ? 7.277 10.031 -15.492 1 84.69 29 ALA B CA 1
ATOM 1555 C C . ALA B 1 29 ? 7.375 9.391 -16.875 1 84.69 29 ALA B C 1
ATOM 1557 O O . ALA B 1 29 ? 6.934 8.258 -17.062 1 84.69 29 ALA B O 1
ATOM 1558 N N . GLY B 1 30 ? 7.926 10 -17.859 1 82.31 30 GLY B N 1
ATOM 1559 C CA . GLY B 1 30 ? 7.93 9.531 -19.234 1 82.31 30 GLY B CA 1
ATOM 1560 C C . GLY B 1 30 ? 8.75 8.266 -19.438 1 82.31 30 GLY B C 1
ATOM 1561 O O . GLY B 1 30 ? 8.703 7.652 -20.5 1 82.31 30 GLY B O 1
ATOM 1562 N N . ASN B 1 31 ? 9.383 7.727 -18.344 1 81.31 31 ASN B N 1
ATOM 1563 C CA . ASN B 1 31 ? 10.273 6.586 -18.516 1 81.31 31 ASN B CA 1
ATOM 1564 C C . ASN B 1 31 ? 9.867 5.43 -17.594 1 81.31 31 ASN B C 1
ATOM 1566 O O . ASN B 1 31 ? 10.609 4.453 -17.469 1 81.31 31 ASN B O 1
ATOM 1570 N N . VAL B 1 32 ? 8.711 5.535 -17.047 1 90.94 32 VAL B N 1
ATOM 1571 C CA . VAL B 1 32 ? 8.242 4.492 -16.141 1 90.94 32 VAL B CA 1
ATOM 1572 C C . VAL B 1 32 ? 7.309 3.539 -16.891 1 90.94 32 VAL B C 1
ATOM 1574 O O . VAL B 1 32 ? 6.305 3.965 -17.469 1 90.94 32 VAL B O 1
ATOM 1577 N N . ARG B 1 33 ? 7.68 2.248 -16.969 1 92.94 33 ARG B N 1
ATOM 1578 C CA . ARG B 1 33 ? 6.824 1.231 -17.578 1 92.94 33 ARG B CA 1
ATOM 1579 C C . ARG B 1 33 ? 5.82 0.688 -16.562 1 92.94 33 ARG B C 1
ATOM 1581 O O . ARG B 1 33 ? 6.105 0.64 -15.359 1 92.94 33 ARG B O 1
ATOM 1588 N N . VAL B 1 34 ? 4.691 0.368 -17.094 1 95.19 34 VAL B N 1
ATOM 1589 C CA . VAL B 1 34 ? 3.666 -0.262 -16.266 1 95.19 34 VAL B CA 1
ATOM 1590 C C . VAL B 1 34 ? 3.537 -1.737 -16.641 1 95.19 34 VAL B C 1
ATOM 1592 O O . VAL B 1 34 ? 3.123 -2.07 -17.75 1 95.19 34 VAL B O 1
ATOM 1595 N N . MET B 1 35 ? 3.893 -2.566 -15.727 1 96.44 35 MET B N 1
ATOM 1596 C CA . MET B 1 35 ? 3.793 -4.012 -15.922 1 96.44 35 MET B CA 1
ATOM 1597 C C . MET B 1 35 ? 2.455 -4.539 -15.422 1 96.44 35 MET B C 1
ATOM 1599 O O .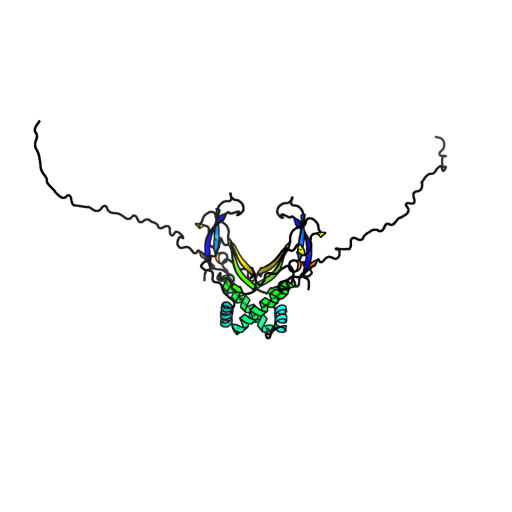 MET B 1 35 ? 1.979 -4.125 -14.359 1 96.44 35 MET B O 1
ATOM 1603 N N . ASP B 1 36 ? 1.841 -5.391 -16.297 1 97.5 36 ASP B N 1
ATOM 1604 C CA . ASP B 1 36 ? 0.595 -6.02 -15.867 1 97.5 36 ASP B CA 1
ATOM 1605 C C . ASP B 1 36 ? 0.8 -7.504 -15.586 1 97.5 36 ASP B C 1
ATOM 1607 O O . ASP B 1 36 ? 1.916 -8.016 -15.703 1 97.5 36 ASP B O 1
ATOM 1611 N N . VAL B 1 37 ? -0.253 -8.141 -15.211 1 96.5 37 VAL B N 1
ATOM 1612 C CA . VAL B 1 37 ? -0.171 -9.539 -14.781 1 96.5 37 VAL B CA 1
ATOM 1613 C C . VAL B 1 37 ? 0.302 -10.406 -15.945 1 96.5 37 VAL B C 1
ATOM 1615 O O . VAL B 1 37 ? 1.072 -11.352 -15.75 1 96.5 37 VAL B O 1
ATOM 1618 N N . ASP B 1 38 ? -0.157 -10.062 -17.125 1 96.88 38 ASP B N 1
ATOM 1619 C CA . ASP B 1 38 ? 0.248 -10.852 -18.281 1 96.88 38 ASP B CA 1
ATOM 1620 C C . ASP B 1 38 ? 1.757 -10.766 -18.5 1 96.88 38 ASP B C 1
ATOM 1622 O O . ASP B 1 38 ? 2.41 -11.789 -18.734 1 96.88 38 ASP B O 1
ATOM 1626 N N . THR B 1 39 ? 2.26 -9.539 -18.453 1 96.31 39 THR B N 1
ATOM 1627 C CA . THR B 1 39 ? 3.695 -9.328 -18.609 1 96.31 39 THR B CA 1
ATOM 1628 C C . THR B 1 39 ? 4.473 -10.031 -17.5 1 96.31 39 THR B C 1
ATOM 1630 O O . THR B 1 39 ? 5.484 -10.688 -17.766 1 96.31 39 THR B O 1
ATOM 1633 N N . MET B 1 40 ? 3.994 -9.938 -16.312 1 96.5 40 MET B N 1
ATOM 1634 C CA . MET B 1 40 ? 4.645 -10.578 -15.164 1 96.5 40 MET B CA 1
ATOM 1635 C C . MET B 1 40 ? 4.609 -12.094 -15.297 1 96.5 40 MET B C 1
ATOM 1637 O O . MET B 1 40 ? 5.609 -12.766 -15.031 1 96.5 40 MET B O 1
ATOM 1641 N N . ALA B 1 41 ? 3.441 -12.555 -15.75 1 97.38 41 ALA B N 1
ATOM 1642 C CA . ALA B 1 41 ? 3.27 -13.992 -15.891 1 97.38 41 ALA B CA 1
ATOM 1643 C C . ALA B 1 41 ? 4.223 -14.562 -16.938 1 97.38 41 ALA B C 1
ATOM 1645 O O . ALA B 1 41 ? 4.801 -15.633 -16.75 1 97.38 41 ALA B O 1
ATOM 1646 N N . ALA B 1 42 ? 4.371 -13.844 -18.016 1 97.06 42 ALA B N 1
ATOM 1647 C CA . ALA B 1 42 ? 5.297 -14.266 -19.062 1 97.06 42 ALA B CA 1
ATOM 1648 C C . ALA B 1 42 ? 6.73 -14.305 -18.531 1 97.06 42 ALA B C 1
ATOM 1650 O O . ALA B 1 42 ? 7.48 -15.242 -18.844 1 97.06 42 ALA B O 1
ATOM 1651 N N . ALA B 1 43 ? 7.125 -13.328 -17.75 1 95.88 43 ALA B N 1
ATOM 1652 C CA . ALA B 1 43 ? 8.461 -13.281 -17.156 1 95.88 43 ALA B CA 1
ATOM 1653 C C . ALA B 1 43 ? 8.68 -14.453 -16.203 1 95.88 43 ALA B C 1
ATOM 1655 O O . ALA B 1 43 ? 9.742 -15.078 -16.219 1 95.88 43 ALA B O 1
ATOM 1656 N N . ILE B 1 44 ? 7.68 -14.805 -15.469 1 95.44 44 ILE B N 1
ATOM 1657 C CA . ILE B 1 44 ? 7.77 -15.883 -14.492 1 95.44 44 ILE B CA 1
ATOM 1658 C C . ILE B 1 44 ? 7.887 -17.219 -15.219 1 95.44 44 ILE B C 1
ATOM 1660 O O . ILE B 1 44 ? 8.68 -18.078 -14.828 1 95.44 44 ILE B O 1
ATOM 1664 N N . GLU B 1 45 ? 7.062 -17.359 -16.25 1 95.5 45 GLU B N 1
ATOM 1665 C CA . GLU B 1 45 ? 7.102 -18.594 -17.031 1 95.5 45 GLU B CA 1
ATOM 1666 C C . GLU B 1 45 ? 8.5 -18.828 -17.594 1 95.5 45 GLU B C 1
ATOM 1668 O O . GLU B 1 45 ? 8.961 -19.969 -17.656 1 95.5 45 GLU B O 1
ATOM 1673 N N . SER B 1 46 ? 9.18 -17.781 -17.969 1 94.88 46 SER B N 1
ATOM 1674 C CA . SER B 1 46 ? 10.508 -17.875 -18.562 1 94.88 46 SER B CA 1
ATOM 1675 C C . SER B 1 46 ? 11.547 -18.281 -17.531 1 94.88 46 SER B C 1
ATOM 1677 O O . SER B 1 46 ? 12.617 -18.781 -17.875 1 94.88 46 SER B O 1
ATOM 1679 N N . LYS B 1 47 ? 11.219 -18.125 -16.234 1 92 47 LYS B N 1
ATOM 1680 C CA . LYS B 1 47 ? 12.203 -18.344 -15.172 1 92 47 LYS B CA 1
ATOM 1681 C C . LYS B 1 47 ? 11.82 -19.547 -14.312 1 92 47 LYS B C 1
ATOM 1683 O O . LYS B 1 47 ? 12.516 -19.875 -13.352 1 92 47 LYS B O 1
ATOM 1688 N N . SER B 1 48 ? 10.695 -20.172 -14.648 1 90.88 48 SER B N 1
ATOM 1689 C CA . SER B 1 48 ? 10.227 -21.266 -13.797 1 90.88 48 SER B CA 1
ATOM 1690 C C . SER B 1 48 ? 9.414 -22.281 -14.602 1 90.88 48 SER B C 1
ATOM 1692 O O . SER B 1 48 ? 9.266 -22.141 -15.812 1 90.88 48 SER B O 1
ATOM 1694 N N . SER B 1 49 ? 8.898 -23.312 -13.906 1 92.38 49 SER B N 1
ATOM 1695 C CA . SER B 1 49 ? 8.094 -24.359 -14.547 1 92.38 49 SER B CA 1
ATOM 1696 C C . SER B 1 49 ? 6.617 -23.984 -14.555 1 92.38 49 SER B C 1
ATOM 1698 O O . SER B 1 49 ? 5.793 -24.703 -15.125 1 92.38 49 SER B O 1
ATOM 1700 N N . LEU B 1 50 ? 6.348 -22.844 -14.047 1 93.62 50 LEU B N 1
ATOM 1701 C CA . LEU B 1 50 ? 4.961 -22.391 -14.016 1 93.62 50 LEU B CA 1
ATOM 1702 C C . LEU B 1 50 ? 4.547 -21.812 -15.367 1 93.62 50 LEU B C 1
ATOM 1704 O O . LEU B 1 50 ? 5.316 -21.094 -16 1 93.62 50 LEU B O 1
ATOM 1708 N N . THR B 1 51 ? 3.34 -22.219 -15.852 1 94.88 51 THR B N 1
ATOM 1709 C CA . THR B 1 51 ? 2.834 -21.609 -17.078 1 94.88 51 THR B CA 1
ATOM 1710 C C . THR B 1 51 ? 2.248 -20.234 -16.812 1 94.88 51 THR B C 1
ATOM 1712 O O . THR B 1 51 ? 1.774 -19.953 -15.711 1 94.88 51 THR B O 1
ATOM 1715 N N . ALA B 1 52 ? 2.25 -19.391 -17.844 1 96.38 52 ALA B N 1
ATOM 1716 C CA . ALA B 1 52 ? 1.662 -18.062 -17.719 1 96.38 52 ALA B CA 1
ATOM 1717 C C . ALA B 1 52 ? 0.191 -18.141 -17.328 1 96.38 52 ALA B C 1
ATOM 1719 O O . ALA B 1 52 ? -0.294 -17.312 -16.547 1 96.38 52 ALA B O 1
ATOM 1720 N N . GLY B 1 53 ? -0.479 -19.109 -17.859 1 94.88 53 GLY B N 1
ATOM 1721 C CA . GLY B 1 53 ? -1.878 -19.328 -17.531 1 94.88 53 GLY B CA 1
ATOM 1722 C C . GLY B 1 53 ? -2.096 -19.641 -16.062 1 94.88 53 GLY B C 1
ATOM 1723 O O . GLY B 1 53 ? -2.998 -19.094 -15.422 1 94.88 53 GLY B O 1
ATOM 1724 N N . ASP B 1 54 ? -1.272 -20.516 -15.523 1 93.38 54 ASP B N 1
ATOM 1725 C CA . ASP B 1 54 ? -1.37 -20.875 -14.109 1 93.38 54 ASP B CA 1
ATOM 1726 C C . ASP B 1 54 ? -1.099 -19.672 -13.211 1 93.38 54 ASP B C 1
ATOM 1728 O O . ASP B 1 54 ? -1.791 -19.469 -12.211 1 93.38 54 ASP B O 1
ATOM 1732 N N . VAL B 1 55 ? -0.103 -18.891 -13.57 1 96.25 55 VAL B N 1
ATOM 1733 C CA . VAL B 1 55 ? 0.271 -17.719 -12.797 1 96.25 55 VAL B CA 1
ATOM 1734 C C . VAL B 1 55 ? -0.893 -16.734 -12.758 1 96.25 55 VAL B C 1
ATOM 1736 O O . VAL B 1 55 ? -1.299 -16.281 -11.688 1 96.25 55 VAL B O 1
ATOM 1739 N N . LYS B 1 56 ? -1.455 -16.469 -13.875 1 96.19 56 LYS B N 1
ATOM 1740 C CA . LYS B 1 56 ? -2.564 -15.531 -13.969 1 96.19 56 LYS B CA 1
ATOM 1741 C C . LYS B 1 56 ? -3.76 -16 -13.148 1 96.19 56 LYS B C 1
ATOM 1743 O O . LYS B 1 56 ? -4.332 -15.219 -12.375 1 96.19 56 LYS B O 1
ATOM 1748 N N . HIS B 1 57 ? -4.055 -17.219 -13.289 1 95.31 57 HIS B N 1
ATOM 1749 C CA . HIS B 1 57 ? -5.199 -17.766 -12.578 1 95.31 57 HIS B CA 1
ATOM 1750 C C . HIS B 1 57 ? -4.984 -17.734 -11.07 1 95.31 57 HIS B C 1
ATOM 1752 O O . HIS B 1 57 ? -5.902 -17.406 -10.312 1 95.31 57 HIS B O 1
ATOM 1758 N N . THR B 1 58 ? -3.811 -18.078 -10.656 1 96.56 58 THR B N 1
ATOM 1759 C CA . THR B 1 58 ? -3.48 -18.078 -9.234 1 96.56 58 THR B CA 1
ATOM 1760 C C . THR B 1 58 ? -3.561 -16.672 -8.664 1 96.56 58 THR B C 1
ATOM 1762 O O . THR B 1 58 ? -4.109 -16.469 -7.578 1 96.56 58 THR B O 1
ATOM 1765 N N . ILE B 1 59 ? -3.043 -15.688 -9.383 1 96.31 59 ILE B N 1
ATOM 1766 C CA . ILE B 1 59 ? -3.051 -14.305 -8.922 1 96.31 59 ILE B CA 1
ATOM 1767 C C . ILE B 1 59 ? -4.488 -13.812 -8.797 1 96.31 59 ILE B C 1
ATOM 1769 O O . ILE B 1 59 ? -4.848 -13.18 -7.805 1 96.31 59 ILE B O 1
ATOM 1773 N N . GLU B 1 60 ? -5.262 -14.148 -9.75 1 95.25 60 GLU B N 1
ATOM 1774 C CA . GLU B 1 60 ? -6.664 -13.742 -9.703 1 95.25 60 GLU B CA 1
ATOM 1775 C C . GLU B 1 60 ? -7.375 -14.352 -8.5 1 95.25 60 GLU B C 1
ATOM 1777 O O . GLU B 1 60 ? -8.125 -13.664 -7.801 1 95.25 60 GLU B O 1
ATOM 1782 N N . ALA B 1 61 ? -7.172 -15.633 -8.258 1 96.38 61 ALA B N 1
ATOM 1783 C CA . ALA B 1 61 ? -7.758 -16.297 -7.102 1 96.38 61 ALA B CA 1
ATOM 1784 C C . ALA B 1 61 ? -7.273 -15.68 -5.797 1 96.38 61 ALA B C 1
ATOM 1786 O O . ALA B 1 61 ? -8.047 -15.516 -4.852 1 96.38 61 ALA B O 1
ATOM 1787 N N . PHE B 1 62 ? -6.023 -15.398 -5.797 1 96.62 62 PHE B N 1
ATOM 1788 C CA . PHE B 1 62 ? -5.43 -14.797 -4.609 1 96.62 62 PHE B CA 1
ATOM 1789 C C . PHE B 1 62 ? -6.059 -13.438 -4.32 1 96.62 62 PHE B C 1
ATOM 1791 O O . PHE B 1 62 ? -6.367 -13.125 -3.166 1 96.62 62 PHE B O 1
ATOM 1798 N N . VAL B 1 63 ? -6.242 -12.578 -5.348 1 96.19 63 VAL B N 1
ATOM 1799 C CA . VAL B 1 63 ? -6.828 -11.25 -5.195 1 96.19 63 VAL B CA 1
ATOM 1800 C C . VAL B 1 63 ? -8.234 -11.375 -4.609 1 96.19 63 VAL B C 1
ATOM 1802 O O . VAL B 1 63 ? -8.609 -10.617 -3.713 1 96.19 63 VAL B O 1
ATOM 1805 N N . GLU B 1 64 ? -8.961 -12.328 -5.035 1 95.62 64 GLU B N 1
ATOM 1806 C CA . GLU B 1 64 ? -10.312 -12.547 -4.527 1 95.62 64 GLU B CA 1
ATOM 1807 C C . GLU B 1 64 ? -10.289 -12.945 -3.055 1 95.62 64 GLU B C 1
ATOM 1809 O O . GLU B 1 64 ? -11.078 -12.438 -2.256 1 95.62 64 GLU B O 1
ATOM 1814 N N . GLN B 1 65 ? -9.445 -13.867 -2.738 1 96.56 65 GLN B N 1
ATOM 1815 C CA . GLN B 1 65 ? -9.336 -14.305 -1.352 1 96.56 65 GLN B CA 1
ATOM 1816 C C . GLN B 1 65 ? -8.859 -13.172 -0.447 1 96.56 65 GLN B C 1
ATOM 1818 O O . GLN B 1 65 ? -9.297 -13.062 0.7 1 96.56 65 GLN B O 1
ATOM 1823 N N . LEU B 1 66 ? -7.906 -12.383 -0.934 1 96.94 66 LEU B N 1
ATOM 1824 C CA . LEU B 1 66 ? -7.41 -11.227 -0.195 1 96.94 66 LEU B CA 1
ATOM 1825 C C . LEU B 1 66 ? -8.547 -10.25 0.111 1 96.94 66 LEU B C 1
ATOM 1827 O O . LEU B 1 66 ? -8.688 -9.797 1.249 1 96.94 66 LEU B O 1
ATOM 1831 N N . ARG B 1 67 ? -9.312 -9.953 -0.88 1 95.81 67 ARG B N 1
ATOM 1832 C CA . ARG B 1 67 ? -10.461 -9.07 -0.709 1 95.81 67 ARG B CA 1
ATOM 1833 C C . ARG B 1 67 ? -11.391 -9.586 0.382 1 95.81 67 ARG B C 1
ATOM 1835 O O . ARG B 1 67 ? -11.828 -8.828 1.247 1 95.81 67 ARG B O 1
ATOM 1842 N N . LEU B 1 68 ? -11.68 -10.867 0.328 1 94.94 68 LEU B N 1
ATOM 1843 C CA . LEU B 1 68 ? -12.57 -11.484 1.308 1 94.94 68 LEU B CA 1
ATOM 1844 C C . LEU B 1 68 ? -12.008 -11.336 2.719 1 94.94 68 LEU B C 1
ATOM 1846 O O . LEU B 1 68 ? -12.742 -10.984 3.648 1 94.94 68 LEU B O 1
ATOM 1850 N N . SER B 1 69 ? -10.75 -11.609 2.84 1 96 69 SER B N 1
ATOM 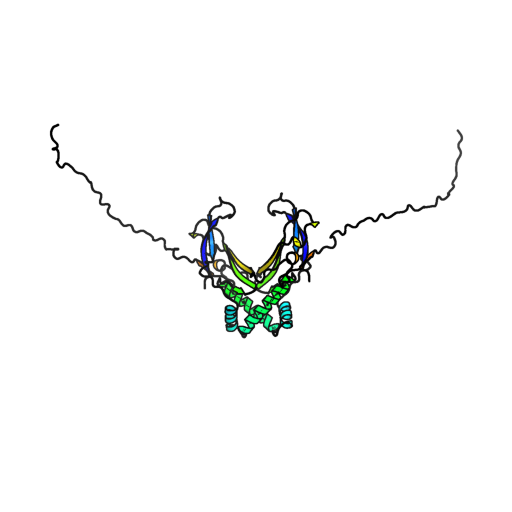1851 C CA . SER B 1 69 ? -10.102 -11.5 4.145 1 96 69 SER B CA 1
ATOM 1852 C C . SER B 1 69 ? -10.172 -10.07 4.672 1 96 69 SER B C 1
ATOM 1854 O O . SER B 1 69 ? -10.477 -9.852 5.848 1 96 69 SER B O 1
ATOM 1856 N N . LEU B 1 70 ? -9.938 -9.086 3.838 1 96.56 70 LEU B N 1
ATOM 1857 C CA . LEU B 1 70 ? -9.93 -7.68 4.23 1 96.56 70 LEU B CA 1
ATOM 1858 C C . LEU B 1 70 ? -11.336 -7.223 4.625 1 96.56 70 LEU B C 1
ATOM 1860 O O . LEU B 1 70 ? -11.492 -6.434 5.559 1 96.56 70 LEU B O 1
ATOM 1864 N N . THR B 1 71 ? -12.359 -7.734 3.926 1 95.56 71 THR B N 1
ATOM 1865 C CA . THR B 1 71 ? -13.742 -7.367 4.23 1 95.56 71 THR B CA 1
ATOM 1866 C C . THR B 1 71 ? -14.141 -7.863 5.621 1 95.56 71 THR B C 1
ATOM 1868 O O . THR B 1 71 ? -15.055 -7.32 6.242 1 95.56 71 THR B O 1
ATOM 1871 N N . GLN B 1 72 ? -13.406 -8.867 6.066 1 94.88 72 GLN B N 1
ATOM 1872 C CA . GLN B 1 72 ? -13.672 -9.422 7.391 1 94.88 72 GLN B CA 1
ATOM 1873 C C . GLN B 1 72 ? -12.812 -8.742 8.453 1 94.88 72 GLN B C 1
ATOM 1875 O O . GLN B 1 72 ? -12.844 -9.133 9.625 1 94.88 72 GLN B O 1
ATOM 1880 N N . GLY B 1 73 ? -12.008 -7.77 8.039 1 95.69 73 GLY B N 1
ATOM 1881 C CA . GLY B 1 73 ? -11.195 -7.016 8.984 1 95.69 73 GLY B CA 1
ATOM 1882 C C . GLY B 1 73 ? -9.859 -7.676 9.289 1 95.69 73 GLY B C 1
ATOM 1883 O O . GLY B 1 73 ? -9.133 -7.23 10.172 1 95.69 73 GLY B O 1
ATOM 1884 N N . ASP B 1 74 ? -9.562 -8.781 8.555 1 96.69 74 ASP B N 1
ATOM 1885 C CA . ASP B 1 74 ? -8.312 -9.5 8.766 1 96.69 74 ASP B CA 1
ATOM 1886 C C . ASP B 1 74 ? -7.156 -8.82 8.031 1 96.69 74 ASP B C 1
ATOM 1888 O O . ASP B 1 74 ? -7.379 -8.031 7.109 1 96.69 74 ASP B O 1
ATOM 1892 N N . LYS B 1 75 ? -5.957 -9.117 8.516 1 97.81 75 LYS B N 1
ATOM 1893 C CA . LYS B 1 75 ? -4.738 -8.734 7.805 1 97.81 75 LYS B CA 1
ATOM 1894 C C . LYS B 1 75 ? -4.219 -9.883 6.949 1 97.81 75 LYS B C 1
ATOM 1896 O O . LYS B 1 75 ? -4.398 -11.055 7.293 1 97.81 75 LYS B O 1
ATOM 1901 N N . VAL B 1 76 ? -3.643 -9.539 5.84 1 98 76 VAL B N 1
ATOM 1902 C CA . VAL B 1 76 ? -3.031 -10.547 4.977 1 98 76 VAL B CA 1
ATOM 1903 C C . VAL B 1 76 ? -1.534 -10.266 4.84 1 98 76 VAL B C 1
ATOM 1905 O O . VAL B 1 76 ? -1.133 -9.258 4.266 1 98 76 VAL B O 1
ATOM 1908 N N . LYS B 1 77 ? -0.795 -11.164 5.375 1 98.06 77 LYS B N 1
ATOM 1909 C CA . LYS B 1 77 ? 0.659 -11.031 5.34 1 98.06 77 LYS B CA 1
ATOM 1910 C C . LYS B 1 77 ? 1.265 -11.945 4.277 1 98.06 77 LYS B C 1
ATOM 1912 O O . LYS B 1 77 ? 1.037 -13.156 4.293 1 98.06 77 LYS B O 1
ATOM 1917 N N . ILE B 1 78 ? 1.95 -11.406 3.377 1 97.31 78 ILE B N 1
ATOM 1918 C CA . ILE B 1 78 ? 2.727 -12.133 2.375 1 97.31 78 ILE B CA 1
ATOM 1919 C C . ILE B 1 78 ? 4.219 -11.961 2.654 1 97.31 78 ILE B C 1
ATOM 1921 O O . ILE B 1 78 ? 4.762 -10.859 2.5 1 97.31 78 ILE B O 1
ATOM 1925 N N . ASP B 1 79 ? 4.84 -13.008 2.973 1 95.56 79 ASP B N 1
ATOM 1926 C CA . ASP B 1 79 ? 6.254 -12.938 3.324 1 95.56 79 ASP B CA 1
ATOM 1927 C C . ASP B 1 79 ? 7.086 -12.422 2.15 1 95.56 79 ASP B C 1
ATOM 1929 O O . ASP B 1 79 ? 6.918 -12.875 1.018 1 95.56 79 ASP B O 1
ATOM 1933 N N . GLY B 1 80 ? 7.91 -11.453 2.48 1 95 80 GLY B N 1
ATOM 1934 C CA . GLY B 1 80 ? 8.781 -10.891 1.464 1 95 80 GLY B CA 1
ATOM 1935 C C . GLY B 1 80 ? 8.164 -9.719 0.724 1 95 80 GLY B C 1
ATOM 1936 O O . GLY B 1 80 ? 8.852 -8.992 0.01 1 95 80 GLY B O 1
ATOM 1937 N N . LEU B 1 81 ? 6.938 -9.547 0.857 1 96.94 81 LEU B N 1
ATOM 1938 C CA . LEU B 1 81 ? 6.234 -8.461 0.186 1 96.94 81 LEU B CA 1
ATOM 1939 C C . LEU B 1 81 ? 5.723 -7.438 1.196 1 96.94 81 LEU B C 1
ATOM 1941 O O . LEU B 1 81 ? 6.23 -6.312 1.257 1 96.94 81 LEU B O 1
ATOM 1945 N N . GLY B 1 82 ? 4.84 -7.918 2.027 1 97.94 82 GLY B N 1
ATOM 1946 C CA . GLY B 1 82 ? 4.27 -6.973 2.971 1 97.94 82 GLY B CA 1
ATOM 1947 C C . GLY B 1 82 ? 2.926 -7.414 3.523 1 97.94 82 GLY B C 1
ATOM 1948 O O . GLY B 1 82 ? 2.58 -8.594 3.457 1 97.94 82 GLY B O 1
ATOM 1949 N N . THR B 1 83 ? 2.273 -6.492 4.164 1 98.25 83 THR B N 1
ATOM 1950 C CA . THR B 1 83 ? 1.009 -6.766 4.84 1 98.25 83 THR B CA 1
ATOM 1951 C C . THR B 1 83 ? -0.091 -5.844 4.32 1 98.25 83 THR B C 1
ATOM 1953 O O . THR B 1 83 ? 0.098 -4.629 4.238 1 98.25 83 THR B O 1
ATOM 1956 N N . PHE B 1 84 ? -1.191 -6.449 3.959 1 98.31 84 PHE B N 1
ATOM 1957 C CA . PHE B 1 84 ? -2.41 -5.723 3.619 1 98.31 84 PHE B CA 1
ATOM 1958 C C . PHE B 1 84 ? -3.346 -5.648 4.82 1 98.31 84 PHE B C 1
ATOM 1960 O O . PHE B 1 84 ? -3.502 -6.625 5.555 1 98.31 84 PHE B O 1
ATOM 1967 N N . HIS B 1 85 ? -3.91 -4.512 5.031 1 97.62 85 HIS B N 1
ATOM 1968 C CA . HIS B 1 85 ? -4.887 -4.336 6.102 1 97.62 85 HIS B CA 1
ATOM 1969 C C . HIS B 1 85 ? -5.812 -3.156 5.812 1 97.62 85 HIS B C 1
ATOM 1971 O O . HIS B 1 85 ? -5.605 -2.422 4.844 1 97.62 85 HIS B O 1
ATOM 1977 N N . ILE B 1 86 ? -6.879 -2.996 6.609 1 97.06 86 ILE B N 1
ATOM 1978 C CA . ILE B 1 86 ? -7.801 -1.884 6.402 1 97.06 86 ILE B CA 1
ATOM 1979 C C . ILE B 1 86 ? -7.562 -0.814 7.469 1 97.06 86 ILE B C 1
ATOM 1981 O O . ILE B 1 86 ? -7.109 -1.12 8.57 1 97.06 86 ILE B O 1
ATOM 1985 N N . THR B 1 87 ? -7.73 0.371 7.152 1 96.31 87 THR B N 1
ATOM 1986 C CA . THR B 1 87 ? -7.789 1.49 8.086 1 96.31 87 THR B CA 1
ATOM 1987 C C . THR B 1 87 ? -9.117 2.238 7.949 1 96.31 87 THR B C 1
ATOM 1989 O O . THR B 1 87 ? -9.766 2.174 6.906 1 96.31 87 THR B O 1
ATOM 1992 N N . LEU B 1 88 ? -9.477 2.893 9.039 1 96.88 88 LE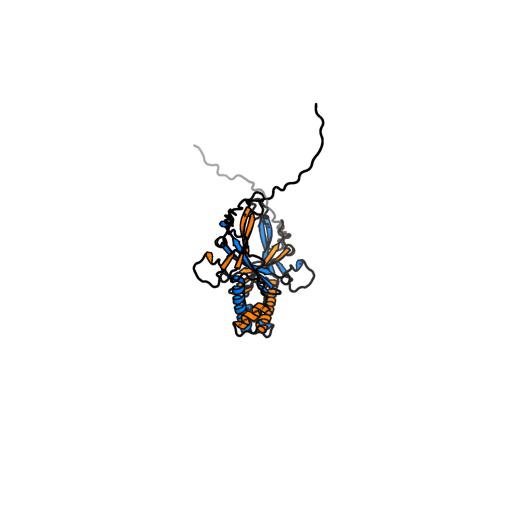U B N 1
ATOM 1993 C CA . LEU B 1 88 ? -10.766 3.578 9.07 1 96.88 88 LEU B CA 1
ATOM 1994 C C . LEU B 1 88 ? -10.578 5.082 9.219 1 96.88 88 LEU B C 1
ATOM 1996 O O . LEU B 1 88 ? -9.703 5.535 9.969 1 96.88 88 LEU B O 1
ATOM 2000 N N . THR B 1 89 ? -11.328 5.789 8.461 1 96.5 89 THR B N 1
ATOM 2001 C CA . THR B 1 89 ? -11.492 7.223 8.688 1 96.5 89 THR B CA 1
ATOM 2002 C C . THR B 1 89 ? -12.852 7.523 9.312 1 96.5 89 THR B C 1
ATOM 2004 O O . THR B 1 89 ? -13.891 7.242 8.711 1 96.5 89 THR B O 1
ATOM 2007 N N . SER B 1 90 ? -12.82 8.023 10.438 1 96 90 SER B N 1
ATOM 2008 C CA . SER B 1 90 ? -14.055 8.312 11.156 1 96 90 SER B CA 1
ATOM 2009 C C . SER B 1 90 ? -14.195 9.805 11.445 1 96 90 SER B C 1
ATOM 2011 O O . SER B 1 90 ? -13.195 10.492 11.664 1 96 90 SER B O 1
ATOM 2013 N N . ASP B 1 91 ? -15.414 10.195 11.438 1 95.5 91 ASP B N 1
ATOM 2014 C CA . ASP B 1 91 ? -15.68 11.57 11.852 1 95.5 91 ASP B CA 1
ATOM 2015 C C . ASP B 1 91 ? -15.633 11.703 13.375 1 95.5 91 ASP B C 1
ATOM 2017 O O . ASP B 1 91 ? -16.078 10.812 14.094 1 95.5 91 ASP B O 1
ATOM 2021 N N . GLY B 1 92 ? -15.109 12.773 13.773 1 95.25 92 GLY B N 1
ATOM 2022 C CA . GLY B 1 92 ? -15.047 13.023 15.203 1 95.25 92 GLY B CA 1
ATOM 2023 C C . GLY B 1 92 ? -16.359 13.523 15.773 1 95.25 92 GLY B C 1
ATOM 2024 O O . GLY B 1 92 ? -17.062 14.312 15.141 1 95.25 92 GLY B O 1
ATOM 2025 N N . THR B 1 93 ? -16.656 12.977 16.938 1 95.69 93 THR B N 1
ATOM 2026 C CA . THR B 1 93 ? -17.859 13.43 17.641 1 95.69 93 THR B CA 1
ATOM 2027 C C . THR B 1 93 ? -17.516 13.953 19.031 1 95.69 93 THR B C 1
ATOM 2029 O O . THR B 1 93 ? -16.578 13.461 19.656 1 95.69 93 THR B O 1
ATOM 2032 N N . GLU B 1 94 ? -18.25 14.859 19.484 1 94.69 94 GLU B N 1
ATOM 2033 C CA . GLU B 1 94 ? -18.016 15.445 20.797 1 94.69 94 GLU B CA 1
ATOM 2034 C C . GLU B 1 94 ? -18.516 14.531 21.906 1 94.69 94 GLU B C 1
ATOM 2036 O O . GLU B 1 94 ? -17.906 14.469 22.984 1 94.69 94 GLU B O 1
ATOM 2041 N N . VAL B 1 95 ? -19.578 13.812 21.641 1 94.5 95 VAL B N 1
ATOM 2042 C CA . VAL B 1 95 ? -20.234 12.961 22.625 1 94.5 95 VAL B CA 1
ATOM 2043 C C . VAL B 1 95 ? -20.047 11.492 22.25 1 94.5 95 VAL B C 1
ATOM 2045 O O . VAL B 1 95 ? -20.172 11.125 21.094 1 94.5 95 VAL B O 1
ATOM 2048 N N . LYS B 1 96 ? -19.766 10.633 23.297 1 93.94 96 LYS B N 1
ATOM 2049 C CA . LYS B 1 96 ? -19.469 9.211 23.109 1 93.94 96 LYS B CA 1
ATOM 2050 C C . LYS B 1 96 ? -20.625 8.5 22.422 1 93.94 96 LYS B C 1
ATOM 2052 O O . LYS B 1 96 ? -20.406 7.699 21.5 1 93.94 96 LYS B O 1
ATOM 2057 N N . LYS B 1 97 ? -21.828 8.781 22.797 1 93 97 LYS B N 1
ATOM 2058 C CA . LYS B 1 97 ? -23.016 8.078 22.312 1 93 97 LYS B CA 1
ATOM 2059 C C . LYS B 1 97 ? -23.219 8.312 20.812 1 93 97 LYS B C 1
ATOM 2061 O O . LYS B 1 97 ? -23.797 7.461 20.125 1 93 97 LYS B O 1
ATOM 2066 N N . ASP B 1 98 ? -22.719 9.445 20.328 1 95.38 98 ASP B N 1
ATOM 2067 C CA . ASP B 1 98 ? -22.891 9.789 18.906 1 95.38 98 ASP B CA 1
ATOM 2068 C C . ASP B 1 98 ? -21.859 9.086 18.047 1 95.38 98 ASP B C 1
ATOM 2070 O O . ASP B 1 98 ? -21.984 9.047 16.812 1 95.38 98 ASP B O 1
ATOM 2074 N N . CYS B 1 99 ? -20.906 8.586 18.734 1 95.75 99 CYS B N 1
ATOM 2075 C CA . CYS B 1 99 ? -19.844 7.883 18.016 1 95.75 99 CYS B CA 1
ATOM 2076 C C . CYS B 1 99 ? -20.234 6.438 17.75 1 95.75 99 CYS B C 1
ATOM 2078 O O . CYS B 1 99 ? -20 5.562 18.578 1 95.75 99 CYS B O 1
ATOM 2080 N N . THR B 1 100 ? -20.828 6.207 16.609 1 95.5 100 THR B N 1
ATOM 2081 C CA . THR B 1 100 ? -21.297 4.891 16.203 1 95.5 100 THR B CA 1
ATOM 2082 C C . THR B 1 100 ? -20.562 4.402 14.961 1 95.5 100 THR B C 1
ATOM 2084 O O . THR B 1 100 ? -19.672 5.102 14.445 1 95.5 100 THR B O 1
ATOM 2087 N N . VAL B 1 101 ? -20.922 3.26 14.539 1 96.19 101 VAL B N 1
ATOM 2088 C CA . VAL B 1 101 ? -20.297 2.693 13.352 1 96.19 101 VAL B CA 1
ATOM 2089 C C . VAL B 1 101 ? -20.594 3.568 12.141 1 96.19 101 VAL B C 1
ATOM 2091 O O . VAL B 1 101 ? -19.844 3.559 11.164 1 96.19 101 VAL B O 1
ATOM 2094 N N . ARG B 1 102 ? -21.641 4.332 12.18 1 95.81 102 ARG B N 1
ATOM 2095 C CA . ARG B 1 102 ? -22 5.223 11.078 1 95.81 102 ARG B CA 1
ATOM 2096 C C . ARG B 1 102 ? -21 6.367 10.953 1 95.81 102 ARG B C 1
ATOM 2098 O O . ARG B 1 102 ? -20.938 7.031 9.922 1 95.81 102 ARG B O 1
ATOM 2105 N N . SER B 1 103 ? -20.25 6.613 12.023 1 96.62 103 SER B N 1
ATOM 2106 C CA . SER B 1 103 ? -19.25 7.672 12.008 1 96.62 103 SER B CA 1
ATOM 2107 C C . SER B 1 103 ? -18.062 7.293 11.133 1 96.62 103 SER B C 1
ATOM 2109 O O . SER B 1 103 ? -17.234 8.148 10.789 1 96.62 103 SER B O 1
ATOM 2111 N N . ILE B 1 104 ? -17.969 6.023 10.812 1 97.19 104 ILE B N 1
ATOM 2112 C CA . ILE B 1 104 ? -16.922 5.574 9.906 1 97.19 104 ILE B CA 1
ATOM 2113 C C . ILE B 1 104 ? -17.234 6.035 8.484 1 97.19 104 ILE B C 1
ATOM 2115 O O . ILE B 1 104 ? -18.094 5.461 7.812 1 97.19 104 ILE B O 1
ATOM 2119 N N . ARG B 1 105 ? -16.484 6.949 8.031 1 96.94 105 ARG B N 1
ATOM 2120 C CA . ARG B 1 105 ? -16.75 7.574 6.742 1 96.94 105 ARG B CA 1
ATOM 2121 C C . ARG B 1 105 ? -16.078 6.801 5.613 1 96.94 105 ARG B C 1
ATOM 2123 O O . ARG B 1 105 ? -16.641 6.695 4.512 1 96.94 105 ARG B O 1
ATOM 2130 N N . ARG B 1 106 ? -14.844 6.316 5.898 1 97.06 106 ARG B N 1
ATOM 2131 C CA . ARG B 1 106 ? -14.086 5.633 4.852 1 97.06 106 ARG B CA 1
ATOM 2132 C C . ARG B 1 106 ? -13.398 4.391 5.395 1 97.06 106 ARG B C 1
ATOM 2134 O O . ARG B 1 106 ? -12.938 4.375 6.543 1 97.06 106 ARG B O 1
ATOM 2141 N N . VAL B 1 107 ? -13.453 3.402 4.617 1 96.88 107 VAL B N 1
ATOM 2142 C CA . VAL B 1 107 ? -12.672 2.184 4.832 1 96.88 107 VAL B CA 1
ATOM 2143 C C . VAL B 1 107 ? -11.57 2.086 3.781 1 96.88 107 VAL B C 1
ATOM 2145 O O . VAL B 1 107 ? -11.852 1.964 2.586 1 96.88 107 VAL B O 1
ATOM 2148 N N . ASN B 1 108 ? -10.32 2.146 4.227 1 96.69 108 ASN B N 1
ATOM 2149 C CA . ASN B 1 108 ? -9.188 2.168 3.307 1 96.69 108 ASN B CA 1
ATOM 2150 C C . ASN B 1 108 ? -8.414 0.853 3.338 1 96.69 108 ASN B C 1
ATOM 2152 O O . ASN B 1 108 ? -8.227 0.264 4.402 1 96.69 108 ASN B O 1
ATOM 2156 N N . VAL B 1 109 ? -8.008 0.441 2.117 1 97.69 109 VAL B N 1
ATOM 2157 C CA . VAL B 1 109 ? -7.059 -0.664 2.033 1 97.69 109 VAL B CA 1
ATOM 2158 C C . VAL B 1 109 ? -5.633 -0.12 1.994 1 97.69 109 VAL B C 1
ATOM 2160 O O . VAL B 1 109 ? -5.312 0.733 1.164 1 97.69 109 VAL B O 1
ATOM 2163 N N . ARG B 1 110 ? -4.844 -0.617 2.912 1 97.5 110 ARG B N 1
ATOM 2164 C CA . ARG B 1 110 ? -3.463 -0.165 3.033 1 97.5 110 ARG B CA 1
ATOM 2165 C C . ARG B 1 110 ? -2.49 -1.333 2.904 1 97.5 110 ARG B C 1
ATOM 2167 O O . ARG B 1 110 ? -2.867 -2.488 3.113 1 97.5 110 ARG B O 1
ATOM 2174 N N . PHE B 1 111 ? -1.354 -0.928 2.514 1 98.31 111 PHE B N 1
ATOM 2175 C CA . PHE B 1 111 ? -0.256 -1.878 2.375 1 98.31 111 PHE B CA 1
ATOM 2176 C C . PHE B 1 111 ? 0.991 -1.373 3.09 1 98.31 111 PHE B C 1
ATOM 2178 O O . PHE B 1 111 ? 1.346 -0.198 2.977 1 98.31 111 PHE B O 1
ATOM 2185 N N . VAL B 1 112 ? 1.625 -2.305 3.861 1 97.38 112 VAL B N 1
ATOM 2186 C CA . VAL B 1 112 ? 2.904 -2.018 4.504 1 97.38 112 VAL B CA 1
ATOM 2187 C C . VAL B 1 112 ? 3.961 -3.008 4.016 1 97.38 112 VAL B C 1
ATOM 2189 O O . VAL B 1 112 ? 3.828 -4.215 4.219 1 97.38 112 VAL B O 1
ATOM 2192 N N . ALA B 1 113 ? 5.027 -2.512 3.436 1 97.31 113 ALA B N 1
ATOM 2193 C CA . ALA B 1 113 ? 6.074 -3.357 2.871 1 97.31 113 ALA B CA 1
ATOM 2194 C C . ALA B 1 113 ? 6.883 -4.039 3.971 1 97.31 113 ALA B C 1
ATOM 2196 O O . ALA B 1 113 ? 7.164 -3.436 5.008 1 97.31 113 ALA B O 1
ATOM 2197 N N . ASP B 1 114 ? 7.297 -5.266 3.697 1 96.25 114 ASP B N 1
ATOM 2198 C CA . ASP B 1 114 ? 8.219 -5.984 4.57 1 96.25 114 ASP B CA 1
ATOM 2199 C C . ASP B 1 114 ? 9.617 -5.375 4.508 1 96.25 114 ASP B C 1
ATOM 2201 O O . ASP B 1 114 ? 9.961 -4.695 3.535 1 96.25 114 ASP B O 1
ATOM 2205 N N . LYS B 1 115 ? 10.43 -5.711 5.496 1 94.06 115 LYS B N 1
ATOM 2206 C CA . LYS B 1 115 ? 11.828 -5.293 5.5 1 94.06 115 LYS B CA 1
ATOM 2207 C C . LYS B 1 115 ? 12.57 -5.855 4.293 1 94.06 115 LYS B C 1
ATOM 2209 O O . LYS B 1 115 ? 13.484 -5.215 3.766 1 94.06 115 LYS B O 1
ATOM 2214 N N . ALA B 1 116 ? 12.102 -7.004 3.863 1 91.81 116 ALA B N 1
ATOM 2215 C CA . ALA B 1 116 ? 12.742 -7.668 2.729 1 91.81 116 ALA B CA 1
ATOM 2216 C C . ALA B 1 116 ? 12.578 -6.852 1.451 1 91.81 116 ALA B C 1
ATOM 2218 O O . ALA B 1 116 ? 13.336 -7.023 0.495 1 91.81 116 ALA B O 1
ATOM 2219 N N . LEU B 1 117 ? 11.617 -6 1.401 1 94.25 117 LEU B N 1
ATOM 2220 C CA . LEU B 1 117 ? 11.336 -5.195 0.215 1 94.25 117 LEU B CA 1
ATOM 2221 C C . LEU B 1 117 ? 11.867 -3.775 0.382 1 94.25 117 LEU B C 1
ATOM 2223 O O . LEU B 1 117 ? 11.477 -2.873 -0.364 1 94.25 117 LEU B O 1
ATOM 2227 N N . LYS B 1 118 ? 12.656 -3.594 1.35 1 93.69 118 LYS B N 1
ATOM 2228 C CA . LYS B 1 118 ? 13.289 -2.291 1.536 1 93.69 118 LYS B CA 1
ATOM 2229 C C . LYS B 1 118 ? 14.32 -2.018 0.444 1 93.69 118 LYS B C 1
ATOM 2231 O O . LYS B 1 118 ? 15.375 -2.66 0.402 1 93.69 118 LYS B O 1
ATOM 2236 N N . LEU B 1 119 ? 14.055 -1.11 -0.41 1 95.44 119 LEU B N 1
ATOM 2237 C CA . LEU B 1 119 ? 14.938 -0.713 -1.497 1 95.44 119 LEU B CA 1
ATOM 2238 C C . LEU B 1 119 ? 15.898 0.385 -1.045 1 95.44 119 LEU B C 1
ATOM 2240 O O . LEU B 1 119 ? 15.562 1.183 -0.166 1 95.44 119 LEU B O 1
ATOM 2244 N N . ILE B 1 120 ? 17.047 0.368 -1.672 1 95.19 120 ILE B N 1
ATOM 2245 C CA . ILE B 1 120 ? 18.078 1.301 -1.235 1 95.19 120 ILE B CA 1
ATOM 2246 C C . ILE B 1 120 ? 18.688 2.004 -2.447 1 95.19 120 ILE B C 1
ATOM 2248 O O . ILE B 1 120 ? 18.859 1.396 -3.508 1 95.19 120 ILE B O 1
ATOM 2252 N N . ASN B 1 121 ? 18.953 3.225 -2.225 1 96.56 121 ASN B N 1
ATOM 2253 C CA . ASN B 1 121 ? 19.734 3.953 -3.217 1 96.56 121 ASN B CA 1
ATOM 2254 C C . ASN B 1 121 ? 21.156 3.406 -3.318 1 96.56 121 ASN B C 1
ATOM 2256 O O . ASN B 1 121 ? 21.938 3.492 -2.363 1 96.56 121 ASN B O 1
ATOM 2260 N N . SER B 1 122 ? 21.516 2.961 -4.5 1 95.69 122 SER B N 1
ATOM 2261 C CA . SER B 1 122 ? 22.812 2.314 -4.707 1 95.69 122 SER B CA 1
ATOM 2262 C C . SER B 1 122 ? 23.953 3.264 -4.383 1 95.69 122 SER B C 1
ATOM 2264 O O . SER B 1 122 ? 25.031 2.824 -3.975 1 95.69 122 SER B O 1
ATOM 2266 N N . SER B 1 123 ? 23.75 4.516 -4.57 1 94.38 123 SER B N 1
ATOM 2267 C CA . SER B 1 123 ? 24.797 5.5 -4.336 1 94.38 123 SER B CA 1
ATOM 2268 C C . SER B 1 123 ? 25.141 5.594 -2.855 1 94.38 123 SER B C 1
ATOM 2270 O O . SER B 1 123 ? 26.172 6.168 -2.49 1 94.38 123 SER B O 1
ATOM 2272 N N . HIS B 1 124 ? 24.312 5.047 -2.02 1 94.38 124 HIS B N 1
ATOM 2273 C CA . HIS B 1 124 ? 24.547 5.141 -0.582 1 94.38 124 HIS B CA 1
ATOM 2274 C C . HIS B 1 124 ? 25.203 3.867 -0.044 1 94.38 124 HIS B C 1
ATOM 2276 O O . HIS B 1 124 ? 25.406 3.736 1.164 1 94.38 124 HIS B O 1
ATOM 2282 N N . THR B 1 125 ? 25.359 2.967 -0.912 1 90 125 THR B N 1
ATOM 2283 C CA . THR B 1 125 ? 25.906 1.702 -0.429 1 90 125 THR B CA 1
ATOM 2284 C C . THR B 1 125 ? 27 1.193 -1.363 1 90 125 THR B C 1
ATOM 2286 O O . THR B 1 125 ? 27.016 1.515 -2.553 1 90 125 THR B O 1
ATOM 2289 N N . SER B 1 126 ? 27.922 0.375 -0.807 1 88.81 126 SER B N 1
ATOM 2290 C CA . SER B 1 126 ? 28.984 -0.258 -1.584 1 88.81 126 SER B CA 1
ATOM 2291 C C . SER B 1 126 ? 28.75 -1.758 -1.727 1 88.81 126 SER B C 1
ATOM 2293 O O . SER B 1 126 ? 29.484 -2.443 -2.438 1 88.81 126 SER B O 1
ATOM 2295 N N . THR B 1 127 ? 27.672 -2.215 -1.079 1 89.38 127 THR B N 1
ATOM 2296 C CA . THR B 1 127 ? 27.359 -3.639 -1.118 1 89.38 127 THR B CA 1
ATOM 2297 C C . THR B 1 127 ? 26.359 -3.943 -2.236 1 89.38 127 THR B C 1
ATOM 2299 O O . THR B 1 127 ? 25.391 -3.215 -2.424 1 89.38 127 THR B O 1
ATOM 2302 N N . GLN B 1 128 ? 26.688 -4.992 -2.9 1 87.62 128 GLN B N 1
ATOM 2303 C CA . GLN B 1 128 ? 25.766 -5.414 -3.955 1 87.62 128 GLN B CA 1
ATOM 2304 C C . GLN B 1 128 ? 24.547 -6.113 -3.373 1 87.62 128 GLN B C 1
ATOM 2306 O O . GLN B 1 128 ? 24.672 -6.926 -2.455 1 87.62 128 GLN B O 1
ATOM 2311 N N . SER B 1 129 ? 23.422 -5.68 -3.697 1 90.62 129 SER B N 1
ATOM 2312 C CA . SER B 1 129 ? 22.141 -6.262 -3.295 1 90.62 129 SER B CA 1
ATOM 2313 C C . SER B 1 129 ? 21.109 -6.16 -4.414 1 90.62 129 SER B C 1
ATOM 2315 O O . SER B 1 129 ? 21.141 -5.215 -5.207 1 90.62 129 SER B O 1
ATOM 2317 N N . ASP B 1 130 ? 20.234 -7.211 -4.387 1 90.69 130 ASP B N 1
ATOM 2318 C CA . ASP B 1 130 ? 19.156 -7.195 -5.375 1 90.69 130 ASP B CA 1
ATOM 2319 C C . ASP B 1 130 ? 18.156 -6.078 -5.082 1 90.69 130 ASP B C 1
ATOM 2321 O O . ASP B 1 130 ? 17.297 -5.773 -5.914 1 90.69 130 ASP B O 1
ATOM 2325 N N . ASN B 1 131 ? 18.344 -5.402 -3.98 1 94.44 131 ASN B N 1
ATOM 2326 C CA . ASN B 1 131 ? 17.422 -4.352 -3.578 1 94.44 131 ASN B CA 1
ATOM 2327 C C . ASN B 1 131 ? 17.984 -2.963 -3.883 1 94.44 131 ASN B C 1
ATOM 2329 O O . ASN B 1 131 ? 17.328 -1.954 -3.604 1 94.44 131 ASN B O 1
ATOM 2333 N N . ASN B 1 132 ? 19.203 -2.975 -4.469 1 95.62 132 ASN B N 1
ATOM 2334 C CA . ASN B 1 132 ? 19.797 -1.692 -4.828 1 95.62 132 ASN B CA 1
ATOM 2335 C C . ASN B 1 132 ? 19.156 -1.108 -6.082 1 95.62 132 ASN B C 1
ATOM 2337 O O . ASN B 1 132 ? 18.984 -1.805 -7.086 1 95.62 132 ASN B O 1
ATOM 2341 N N . VAL B 1 133 ? 18.75 0.081 -5.996 1 96.75 133 VAL B N 1
ATOM 2342 C CA . VAL B 1 133 ? 18.219 0.801 -7.148 1 96.75 133 VAL B CA 1
ATOM 2343 C C . VAL B 1 133 ? 19.25 1.796 -7.664 1 96.75 133 VAL B C 1
ATOM 2345 O O . VAL B 1 133 ? 19.781 2.598 -6.895 1 96.75 133 VAL B O 1
ATOM 2348 N N . VAL B 1 134 ? 19.578 1.691 -8.906 1 95.81 134 VAL B N 1
ATOM 2349 C CA . VAL B 1 134 ? 20.516 2.611 -9.531 1 95.81 134 VAL B CA 1
ATOM 2350 C C . VAL B 1 134 ? 19.75 3.736 -10.234 1 95.81 134 VAL B C 1
ATOM 2352 O O . VAL B 1 134 ? 18.875 3.479 -11.062 1 95.81 134 VAL B O 1
ATOM 2355 N N . PHE B 1 135 ? 20.125 4.922 -9.867 1 96.69 135 PHE B N 1
ATOM 2356 C CA . PHE B 1 135 ? 19.438 6.082 -10.422 1 96.69 135 PHE B CA 1
ATOM 2357 C C . PHE B 1 135 ? 20.344 6.844 -11.375 1 96.69 135 PHE B C 1
ATOM 2359 O O . PHE B 1 135 ? 21.562 6.855 -11.203 1 96.69 135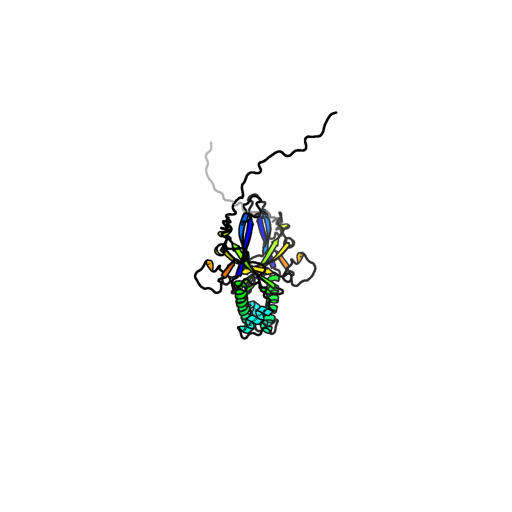 PHE B O 1
ATOM 2366 N N . ALA B 1 136 ? 19.734 7.445 -12.406 1 95.5 136 ALA B N 1
ATOM 2367 C CA . ALA B 1 136 ? 20.422 8.336 -13.328 1 95.5 136 ALA B CA 1
ATOM 2368 C C . ALA B 1 136 ? 19.625 9.617 -13.57 1 95.5 136 ALA B C 1
ATOM 2370 O O . ALA B 1 136 ? 18.406 9.57 -13.727 1 95.5 136 ALA B O 1
ATOM 2371 N N . LEU B 1 137 ? 20.266 10.734 -13.508 1 93.31 137 LEU B N 1
ATOM 2372 C CA . LEU B 1 137 ? 19.594 12.008 -13.781 1 93.31 137 LEU B CA 1
ATOM 2373 C C . LEU B 1 137 ? 19.344 12.18 -15.281 1 93.31 137 LEU B C 1
ATOM 2375 O O . LEU B 1 137 ? 20.266 12.039 -16.094 1 93.31 137 LEU B O 1
ATOM 2379 N N . GLY B 1 138 ? 17.891 12.328 -15.641 1 78.69 138 GLY B N 1
ATOM 2380 C CA . GLY B 1 138 ? 17.484 12.555 -17.016 1 78.69 138 GLY B CA 1
ATOM 2381 C C . GLY B 1 138 ? 17.312 14.023 -17.359 1 78.69 138 GLY B C 1
ATOM 2382 O O . GLY B 1 138 ? 16.969 14.836 -16.5 1 78.69 138 GLY B O 1
ATOM 2383 N N . GLY B 1 139 ? 17.797 14.695 -18.484 1 62.81 139 GLY B N 1
ATOM 2384 C CA . GLY B 1 139 ? 17.625 16.062 -18.953 1 62.81 139 GLY B CA 1
ATOM 2385 C C . GLY B 1 139 ? 18.672 16.453 -20 1 62.81 139 GLY B C 1
ATOM 2386 O O . GLY B 1 139 ? 19.75 15.883 -20.047 1 62.81 139 GLY B O 1
ATOM 2387 N N . LYS B 1 140 ? 18.297 16.656 -21.203 1 47.03 140 LYS B N 1
ATOM 2388 C CA . LYS B 1 140 ? 19.141 17.344 -22.172 1 47.03 140 LYS B CA 1
ATOM 2389 C C . LYS B 1 140 ? 20 18.422 -21.5 1 47.03 140 LYS B C 1
ATOM 2391 O O . LYS B 1 140 ? 21.172 18.594 -21.859 1 47.03 140 LYS B O 1
ATOM 2396 N N . GLY B 1 141 ? 19.312 19.594 -20.906 1 40.06 141 GLY B N 1
ATOM 2397 C CA . GLY B 1 141 ? 20.016 20.781 -20.469 1 40.06 141 GLY B CA 1
ATOM 2398 C C . GLY B 1 141 ? 20.953 20.531 -19.297 1 40.06 141 GLY B C 1
ATOM 2399 O O . GLY B 1 141 ? 21.297 21.453 -18.562 1 40.06 141 GLY B O 1
ATOM 2400 N N . ASP B 1 142 ? 21.031 19.5 -18.688 1 37.47 142 ASP B N 1
ATOM 2401 C CA . ASP B 1 142 ? 22.188 19.562 -17.797 1 37.47 142 ASP B CA 1
ATOM 2402 C C . ASP B 1 142 ? 23.391 20.203 -18.5 1 37.47 142 ASP B C 1
ATOM 2404 O O . ASP B 1 142 ? 23.719 19.844 -19.641 1 37.47 142 ASP B O 1
ATOM 2408 N N . GLY B 1 143 ? 23.703 21.469 -18.203 1 33.91 143 GLY B N 1
ATOM 2409 C CA . GLY B 1 143 ? 24.688 22.453 -18.672 1 33.91 143 GLY B CA 1
ATOM 2410 C C . GLY B 1 143 ? 26.031 21.828 -19 1 33.91 143 GLY B C 1
ATOM 2411 O O . GLY B 1 143 ? 26.75 21.406 -18.094 1 33.91 143 GLY B O 1
ATOM 2412 N N . SER B 1 144 ? 26.391 20.875 -19.766 1 33.09 144 SER B N 1
ATOM 2413 C CA . SER B 1 144 ? 27.656 21.375 -20.312 1 33.09 144 SER B CA 1
ATOM 2414 C C . SER B 1 144 ? 27.531 22.844 -20.719 1 33.09 144 SER B C 1
ATOM 2416 O O . SER B 1 144 ? 26.609 23.234 -21.422 1 33.09 144 SER B O 1
ATOM 2418 N N . ASP B 1 145 ? 27.781 23.797 -19.766 1 30.33 145 ASP B N 1
ATOM 2419 C CA . ASP B 1 145 ? 28.031 25.203 -20.078 1 30.33 145 ASP B CA 1
ATOM 2420 C C . ASP B 1 145 ? 28.594 25.344 -21.484 1 30.33 145 ASP B C 1
ATOM 2422 O O . ASP B 1 145 ? 29.594 24.703 -21.828 1 30.33 145 ASP B O 1
ATOM 2426 N N . PRO B 1 146 ? 27.781 25.406 -22.562 1 30.67 146 PRO B N 1
ATOM 2427 C CA . PRO B 1 146 ? 28.484 25.875 -23.75 1 30.67 146 PRO B CA 1
ATOM 2428 C C . PRO B 1 146 ? 29.609 26.859 -23.422 1 30.67 146 PRO B C 1
ATOM 2430 O O . PRO B 1 146 ? 29.391 27.828 -22.703 1 30.67 146 PRO B O 1
ATOM 2433 N N . ASP B 1 147 ? 30.812 26.391 -23 1 27.72 147 ASP B N 1
ATOM 2434 C CA . ASP B 1 147 ? 31.953 27.266 -23.266 1 27.72 147 ASP B CA 1
ATOM 2435 C C . ASP B 1 147 ? 31.781 27.984 -24.609 1 27.72 147 ASP B C 1
ATOM 2437 O O . ASP B 1 147 ? 31.906 27.375 -25.672 1 27.72 147 ASP B O 1
ATOM 2441 N N . GLU B 1 148 ? 30.531 28.641 -24.688 1 26.88 148 GLU B N 1
ATOM 2442 C CA . GLU B 1 148 ? 30.422 29.562 -25.828 1 26.88 148 GLU B CA 1
ATOM 2443 C C . GLU B 1 148 ? 31.719 30.312 -26.062 1 26.88 148 GLU B C 1
ATOM 2445 O O . GLU B 1 148 ? 31.969 31.359 -25.469 1 26.88 148 GLU B O 1
ATOM 2450 N N . GLY B 1 149 ? 32.844 29.688 -25.766 1 24.89 149 GLY B N 1
ATOM 2451 C CA . GLY B 1 149 ? 33.938 30.484 -26.266 1 24.89 149 GLY B CA 1
ATOM 2452 C C . GLY B 1 149 ? 33.844 30.781 -27.75 1 24.89 149 GLY B C 1
ATOM 2453 O O . GLY B 1 149 ? 34.75 30.5 -28.516 1 24.89 149 GLY B O 1
ATOM 2454 N N . GLY B 1 150 ? 32.625 30.547 -28.344 1 21.77 150 GLY B N 1
ATOM 2455 C CA . GLY B 1 150 ? 32.781 30.75 -29.781 1 21.77 150 GLY B CA 1
ATOM 2456 C C . GLY B 1 150 ? 33.219 32.156 -30.141 1 21.77 150 GLY B C 1
ATOM 2457 O O . GLY B 1 150 ? 32.469 33.125 -29.953 1 21.77 150 GLY B O 1
ATOM 2458 N N . SER B 1 151 ? 34.406 32.562 -29.703 1 23.27 151 SER B N 1
ATOM 2459 C CA . SER B 1 151 ? 35 33.75 -30.297 1 23.27 151 SER B CA 1
ATOM 2460 C C . SER B 1 151 ? 34.875 33.719 -31.828 1 23.27 151 SER B C 1
ATOM 2462 O O . SER B 1 151 ? 35.562 32.938 -32.469 1 23.27 151 SER B O 1
ATOM 2464 N N . GLY B 1 152 ? 33.625 33.562 -32.312 1 19.97 152 GLY B N 1
ATOM 2465 C CA . GLY B 1 152 ? 33.594 33.688 -33.75 1 19.97 152 GLY B CA 1
ATOM 2466 C C . GLY B 1 152 ? 34.25 34.969 -34.25 1 19.97 152 GLY B C 1
ATOM 2467 O O . GLY B 1 152 ? 33.938 36.062 -33.75 1 19.97 152 GLY B O 1
ATOM 2468 N N . SER B 1 153 ? 35.438 34.938 -34.656 1 21.88 153 SER B N 1
ATOM 2469 C CA . SER B 1 153 ? 36.312 35.875 -35.375 1 21.88 153 SER B CA 1
ATOM 2470 C C . SER B 1 153 ? 35.594 36.406 -36.625 1 21.88 153 SER B C 1
ATOM 2472 O O . SER B 1 153 ? 35.469 35.688 -37.594 1 21.88 153 SER B O 1
ATOM 2474 N N . GLY B 1 154 ? 34.375 37.062 -36.438 1 20.45 154 GLY B N 1
ATOM 2475 C CA . GLY B 1 154 ? 33.75 37.656 -37.594 1 20.45 154 GLY B CA 1
ATOM 2476 C C . GLY B 1 154 ? 34.656 38.625 -38.344 1 20.45 154 GLY B C 1
ATOM 2477 O O . GLY B 1 154 ? 34.969 39.688 -37.844 1 20.45 154 GLY B O 1
ATOM 2478 N N . SER B 1 155 ? 35.719 38.219 -38.938 1 21.98 155 SER B N 1
ATOM 2479 C CA . SER B 1 155 ? 36.562 39.062 -39.75 1 21.98 155 SER B CA 1
ATOM 2480 C C . SER B 1 155 ? 35.75 39.812 -40.812 1 21.98 155 SER B C 1
ATOM 2482 O O . SER B 1 155 ? 34.75 39.281 -41.344 1 21.98 155 SER B O 1
ATOM 2484 N N . GLY B 1 156 ? 35.688 41.25 -40.719 1 22.19 156 GLY B N 1
ATOM 2485 C CA . GLY B 1 156 ? 35.312 42.469 -41.406 1 22.19 156 GLY B CA 1
ATOM 2486 C C . GLY B 1 156 ? 35.625 42.438 -42.875 1 22.19 156 GLY B C 1
ATOM 2487 O O . GLY B 1 156 ? 36.781 42.5 -43.281 1 22.19 156 GLY B O 1
ATOM 2488 N N . GLY B 1 157 ? 34.906 41.625 -43.688 1 18.78 157 GLY B N 1
ATOM 2489 C CA . GLY B 1 157 ? 35.156 41.656 -45.125 1 18.78 157 GLY B CA 1
ATOM 2490 C C . GLY B 1 157 ? 35 43 -45.75 1 18.78 157 GLY B C 1
ATOM 2491 O O . GLY B 1 157 ? 34.344 43.875 -45.188 1 18.78 157 GLY B O 1
ATOM 2492 N N . SER B 1 158 ? 35.656 43.312 -46.906 1 22.03 158 SER B N 1
ATOM 2493 C CA . SER B 1 158 ? 36.25 44.281 -47.781 1 22.03 158 SER B CA 1
ATOM 2494 C C . SER B 1 158 ? 35.219 44.875 -48.75 1 22.03 158 SER B C 1
ATOM 2496 O O . SER B 1 158 ? 35.594 45.594 -49.688 1 22.03 158 SER B O 1
ATOM 2498 N N . GLY B 1 159 ? 33.844 45 -48.344 1 20.06 159 GLY B N 1
ATOM 2499 C CA . GLY B 1 159 ? 33.125 45.156 -49.594 1 20.06 159 GLY B CA 1
ATOM 2500 C C . GLY B 1 159 ? 33.469 46.406 -50.344 1 20.06 159 GLY B C 1
ATOM 2501 O O . GLY B 1 159 ? 33.719 47.469 -49.75 1 20.06 159 GLY B O 1
ATOM 2502 N N . GLU B 1 160 ? 33.625 46.281 -51.594 1 19.2 160 GLU B N 1
ATOM 2503 C CA . GLU B 1 160 ? 34.25 47 -52.719 1 19.2 160 GLU B CA 1
ATOM 2504 C C . GLU B 1 160 ? 33.469 48.25 -53.094 1 19.2 160 GLU B C 1
ATOM 2506 O O . GLU B 1 160 ? 34.031 49.344 -53.188 1 19.2 160 GLU B O 1
ATOM 2511 N N . GLU B 1 161 ? 32.406 48.25 -53.969 1 19.98 161 GLU B N 1
ATOM 2512 C CA . GLU B 1 161 ? 32.594 48.75 -55.312 1 19.98 161 GLU B CA 1
ATOM 2513 C C . GLU B 1 161 ? 31.922 50.125 -55.469 1 19.98 161 GLU B C 1
ATOM 2515 O O . GLU B 1 161 ? 30.719 50.281 -55.219 1 19.98 161 GLU B O 1
ATOM 2520 N N . LYS B 1 162 ? 32.594 51.25 -55.5 1 22.48 162 LYS B N 1
ATOM 2521 C CA . LYS B 1 162 ? 32.375 52.688 -55.531 1 22.48 162 LYS B CA 1
ATOM 2522 C C . LYS B 1 162 ? 31.656 53.125 -56.812 1 22.48 162 LYS B C 1
ATOM 2524 O O . LYS B 1 162 ? 31.469 54.312 -57.031 1 22.48 162 LYS B O 1
ATOM 2529 N N . PRO B 1 163 ? 30.781 52.438 -57.5 1 20.31 163 PRO B N 1
ATOM 2530 C CA . PRO B 1 163 ? 30.984 52.969 -58.844 1 20.31 163 PRO B CA 1
ATOM 2531 C C . PRO B 1 163 ? 30.578 54.438 -58.969 1 20.31 163 PRO B C 1
ATOM 2533 O O . PRO B 1 163 ? 29.859 54.938 -58.125 1 20.31 163 PRO B O 1
ATOM 2536 N N . GLY B 1 164 ? 30.5 55.062 -60.25 1 19.47 164 GLY B N 1
ATOM 2537 C CA . GLY B 1 164 ? 30.984 56.156 -61.094 1 19.47 164 GLY B CA 1
ATOM 2538 C C . GLY B 1 164 ? 29.969 57.25 -61.344 1 19.47 164 GLY B C 1
ATOM 2539 O O . GLY B 1 164 ? 30.266 58.281 -61.938 1 19.47 164 GLY B O 1
ATOM 2540 N N . GLY B 1 165 ? 28.578 57.031 -61.25 1 21.05 165 GLY B N 1
ATOM 2541 C CA . GLY B 1 165 ? 28.031 57.781 -62.375 1 21.05 165 GLY B CA 1
ATOM 2542 C C . GLY B 1 165 ? 28.016 59.281 -62.125 1 21.05 165 GLY B C 1
ATOM 2543 O O . GLY B 1 165 ? 28.094 59.75 -61 1 21.05 165 GLY B O 1
ATOM 2544 N N . GLY B 1 166 ? 27.906 60.281 -63.219 1 20.44 166 GLY B N 1
ATOM 2545 C CA . GLY B 1 166 ? 28.328 61.5 -63.906 1 20.44 166 GLY B CA 1
ATOM 2546 C C . GLY B 1 166 ? 27.5 62.688 -63.562 1 20.44 166 GLY B C 1
ATOM 2547 O O . GLY B 1 166 ? 27.969 63.844 -63.656 1 20.44 166 GLY B O 1
ATOM 2548 N N . GLY B 1 167 ? 26.141 62.812 -63.594 1 21.64 167 GLY B N 1
ATOM 2549 C CA . GLY B 1 167 ? 25.656 63.812 -64.5 1 21.64 167 GLY B CA 1
ATOM 2550 C C . GLY B 1 167 ? 25.766 65.25 -63.969 1 21.64 167 GLY B C 1
ATOM 2551 O O . GLY B 1 167 ? 25.922 65.438 -62.75 1 21.64 167 GLY B O 1
ATOM 2552 N N . VAL B 1 168 ? 25.234 66.375 -64.688 1 22.89 168 VAL B N 1
ATOM 2553 C CA . VAL B 1 168 ? 25.609 67.562 -65.375 1 22.89 168 VAL B CA 1
ATOM 2554 C C . VAL B 1 168 ? 25.297 68.75 -64.438 1 22.89 168 VAL B C 1
ATOM 2556 O O . VAL B 1 168 ? 26.172 69.625 -64.188 1 22.89 168 VAL B O 1
ATOM 2559 N N . THR B 1 169 ? 24.062 69.562 -64.5 1 22.86 169 THR B N 1
ATOM 2560 C CA . THR B 1 169 ? 24.062 70.812 -65.312 1 22.86 169 THR B CA 1
ATOM 2561 C C . THR B 1 169 ? 24.328 72 -64.438 1 22.86 169 THR B C 1
ATOM 2563 O O . THR B 1 169 ? 25.203 72.812 -64.75 1 22.86 169 THR B O 1
ATOM 2566 N N . PRO B 1 170 ? 23.328 73.125 -64.312 1 24.3 170 PRO B N 1
ATOM 2567 C CA . PRO B 1 170 ? 23.641 74.438 -64.875 1 24.3 170 PRO B CA 1
ATOM 2568 C C . PRO B 1 170 ? 24.422 75.375 -63.906 1 24.3 170 PRO B C 1
ATOM 2570 O O . PRO B 1 170 ? 24.547 75.062 -62.719 1 24.3 170 PRO B O 1
ATOM 2573 N N . ASP B 1 171 ? 24.5 76.875 -64.188 1 23.52 171 ASP B N 1
ATOM 2574 C CA . ASP B 1 171 ? 25.312 78.062 -64.438 1 23.52 171 ASP B CA 1
ATOM 2575 C C . ASP B 1 171 ? 25.344 79 -63.219 1 23.52 171 ASP B C 1
ATOM 2577 O O . ASP B 1 171 ? 26.391 79.5 -62.875 1 23.52 171 ASP B O 1
ATOM 2581 N N . PRO B 1 172 ? 24.109 79.688 -62.75 1 30.08 172 PRO B N 1
ATOM 2582 C CA . PRO B 1 172 ? 24.312 81.125 -62.781 1 30.08 172 PRO B CA 1
ATOM 2583 C C . PRO B 1 172 ? 25.391 81.562 -61.812 1 30.08 172 PRO B C 1
ATOM 2585 O O . PRO B 1 172 ? 25.734 80.875 -60.875 1 30.08 172 PRO B O 1
ATOM 2588 N N . SER B 1 173 ? 26.203 82.875 -62.031 1 24.25 173 SER B N 1
ATOM 2589 C CA . SER B 1 173 ? 27.234 83.812 -61.594 1 24.25 173 SER B CA 1
ATOM 2590 C C . SER B 1 173 ? 26.922 84.375 -60.219 1 24.25 173 SER B C 1
ATOM 2592 O O . SER B 1 173 ? 27.828 84.75 -59.469 1 24.25 173 SER B O 1
ATOM 2594 N N . VAL B 1 174 ? 25.859 85.312 -59.812 1 23.58 174 VAL B N 1
ATOM 2595 C CA . VAL B 1 174 ? 26.609 86.188 -58.875 1 23.58 174 VAL B CA 1
ATOM 2596 C C . VAL B 1 174 ? 27.172 85.312 -57.75 1 23.58 174 VAL B C 1
ATOM 2598 O O . VAL B 1 174 ? 26.531 84.312 -57.312 1 23.58 174 VAL B O 1
#

Secondary structure (DSSP, 8-state):
-PEEEEEEEEESSTT-TTSPEEEEEEE-GGG--EE-HHHHHHHHHHHSS--HHHHHHHHHHHHHHHHHHHHTT-EEEETTTEEEEEEEEE--BSSGGG--GGGEEEEEEEEEE-GGG-BEEGGG--S--TTEE-EEE--S----------------------------------/-PEEEEEEEEESSTT-TTSPEEEEEEE-GGG--EE-HHHHHHHHHHHSS--HHHHHHHHHHHHHHHHHHHHTT-EEEETTTEEEEEEEEE--BSSGGG--GGGEEEEEEEEEE-GGG-BEEGGG--S--TTEE-EEE--S-S--------------------------------

InterPro domains:
  IPR000119 Histone-like DNA-binding protein [PTHR33175] (35-119)
  IPR005902 Putative DNA-binding protein, HU-related [TIGR01201] (19-167)
  IPR010992 Integration host factor (IHF)-like DNA-binding domain superfamily [G3DSA:4.10.520.10] (35-120)
  IPR010992 Integration host factor (IHF)-like DNA-binding domain superfamily [SSF47729] (35-118)
  IPR041607 HU domain fused to wHTH, Ig, or Glycine-rich motif [PF18291] (16-118)